Protein AF-C9KJE3-F1 (afdb_monomer_lite)

InterPro domains:
  IPR003615 HNH nuclease [cd00085] (203-257)

Secondary structure (DSSP, 8-state):
-EETTEE-EEHHHHHHHTT--HHHHHHHHHHH-SSPEEEEEE-TTS-EEEEEEE-HHHHHHS-----HHHHHHHHHHHHHHHHHHHHHHHHHHHHHHHHHTTSS-----HHHHHHHHHHHHHHHH----HHHHHHHHHHHHT-----GGG-SS-HHHHHHHHS-HHHHHHHHHHHHTTSEEE-TTS-EEETT-TTSSSSHHHHHHHHTTTS-TTT---S--EEEESS-HHHHHHH-GGGTTSGGGEEEE-HHHHHHHTTS-HHHHHHTSTT--HHHHHHHHHHHHHS--

Organism: NCBI:txid500635

Radius of gyration: 35.68 Å; chains: 1; bounding box: 54×42×103 Å

Structure (mmCIF, N/CA/C/O backbone):
data_AF-C9KJE3-F1
#
_entry.id   AF-C9KJE3-F1
#
loop_
_atom_site.group_PDB
_atom_site.id
_atom_site.type_symbol
_atom_site.label_atom_id
_atom_site.label_alt_id
_atom_site.label_comp_id
_atom_site.label_asym_id
_atom_site.label_entity_id
_atom_site.label_seq_id
_atom_site.pdbx_PDB_ins_code
_atom_site.Cartn_x
_atom_site.Cartn_y
_atom_site.Cartn_z
_atom_site.occupancy
_atom_site.B_iso_or_equiv
_atom_site.auth_seq_id
_atom_site.auth_comp_id
_atom_site.auth_asym_id
_atom_site.auth_atom_id
_atom_site.pdbx_PDB_model_num
ATOM 1 N N . MET A 1 1 ? 10.286 0.957 -53.043 1.00 72.25 1 MET A N 1
ATOM 2 C CA . MET A 1 1 ? 11.150 1.829 -52.224 1.00 72.25 1 MET A CA 1
ATOM 3 C C . MET A 1 1 ? 10.433 3.151 -52.055 1.00 72.25 1 MET A C 1
ATOM 5 O O . MET A 1 1 ? 9.718 3.532 -52.973 1.00 72.25 1 MET A O 1
ATOM 9 N N . ILE A 1 2 ? 10.567 3.801 -50.904 1.00 74.81 2 ILE A N 1
ATOM 10 C CA . ILE A 1 2 ? 9.945 5.105 -50.661 1.00 74.81 2 ILE A CA 1
ATOM 11 C C . ILE A 1 2 ? 11.046 6.151 -50.757 1.00 74.81 2 ILE A C 1
ATOM 13 O O . ILE A 1 2 ? 12.082 5.986 -50.113 1.00 74.81 2 ILE A O 1
ATOM 17 N N . VAL A 1 3 ? 10.829 7.183 -51.561 1.00 76.00 3 VAL A N 1
ATOM 18 C CA . VAL A 1 3 ? 11.708 8.354 -51.641 1.00 76.00 3 VAL A CA 1
ATOM 19 C C . VAL A 1 3 ? 10.813 9.576 -51.535 1.00 76.00 3 VAL A C 1
ATOM 21 O O . VAL A 1 3 ? 9.824 9.656 -52.255 1.00 76.00 3 VAL A O 1
ATOM 24 N N . ASP A 1 4 ? 11.096 10.450 -50.570 1.00 74.19 4 ASP A N 1
ATOM 25 C CA . ASP A 1 4 ? 10.359 11.700 -50.329 1.00 74.19 4 ASP A CA 1
ATOM 26 C C . ASP A 1 4 ? 8.830 11.545 -50.210 1.00 74.19 4 ASP A C 1
ATOM 28 O O . ASP A 1 4 ? 8.054 12.441 -50.518 1.00 74.19 4 ASP A O 1
ATOM 32 N N . GLY A 1 5 ? 8.380 10.390 -49.704 1.00 69.44 5 GLY A N 1
ATOM 33 C CA . GLY A 1 5 ? 6.962 10.084 -49.494 1.00 69.44 5 GLY A CA 1
ATOM 34 C C . GLY A 1 5 ? 6.270 9.385 -50.666 1.00 69.44 5 GLY A C 1
ATOM 35 O O . GLY A 1 5 ? 5.165 8.876 -50.471 1.00 69.44 5 GLY A O 1
ATOM 36 N N . ASP A 1 6 ? 6.939 9.262 -51.811 1.00 76.44 6 ASP A N 1
ATOM 37 C CA . ASP A 1 6 ? 6.420 8.602 -53.004 1.00 76.44 6 ASP A CA 1
ATOM 38 C C . ASP A 1 6 ? 6.945 7.173 -53.165 1.00 76.44 6 ASP A C 1
ATOM 40 O O . ASP A 1 6 ? 8.074 6.829 -52.799 1.00 76.44 6 ASP A O 1
ATOM 44 N N . VAL A 1 7 ? 6.089 6.306 -53.713 1.00 82.69 7 VAL A N 1
ATOM 45 C CA . VAL A 1 7 ? 6.393 4.889 -53.926 1.00 82.69 7 VAL A CA 1
ATOM 46 C C . VAL A 1 7 ? 7.005 4.690 -55.307 1.00 82.69 7 VAL A C 1
ATOM 48 O O . VAL A 1 7 ? 6.351 4.880 -56.333 1.00 82.69 7 VAL A O 1
ATOM 51 N N . TYR A 1 8 ? 8.237 4.194 -55.318 1.00 84.75 8 TYR A N 1
ATOM 52 C CA . TYR A 1 8 ? 8.964 3.819 -56.523 1.00 84.75 8 TYR A CA 1
ATOM 53 C C . TYR A 1 8 ? 9.201 2.310 -56.580 1.00 84.75 8 TYR A C 1
ATOM 55 O O . TYR A 1 8 ? 9.465 1.660 -55.560 1.00 84.75 8 TYR A O 1
ATOM 63 N N . MET A 1 9 ? 9.183 1.742 -57.783 1.00 85.44 9 MET A N 1
ATOM 64 C CA . MET A 1 9 ? 9.618 0.366 -58.025 1.00 85.44 9 MET A CA 1
ATOM 65 C C . MET A 1 9 ? 10.958 0.352 -58.750 1.00 85.44 9 MET A C 1
ATOM 67 O O . MET A 1 9 ? 11.189 1.126 -59.671 1.00 85.44 9 MET A O 1
ATOM 71 N N . ASP A 1 10 ? 11.842 -0.553 -58.337 1.00 87.75 10 ASP A N 1
ATOM 72 C CA . ASP A 1 10 ? 13.112 -0.766 -59.030 1.00 87.75 10 ASP A CA 1
ATOM 73 C C . ASP A 1 10 ? 12.854 -1.421 -60.397 1.00 87.75 10 ASP A C 1
ATOM 75 O O . ASP A 1 10 ? 12.054 -2.355 -60.524 1.00 87.75 10 ASP A O 1
ATOM 79 N N . SER A 1 11 ? 13.559 -0.949 -61.422 1.00 87.75 11 SER A N 1
ATOM 80 C CA . SER A 1 11 ? 13.462 -1.413 -62.805 1.00 87.75 11 SER A CA 1
ATOM 81 C C . SER A 1 11 ? 13.696 -2.920 -62.961 1.00 87.75 11 SER A C 1
ATOM 83 O O . SER A 1 11 ? 13.176 -3.528 -63.896 1.00 87.75 11 SER A O 1
ATOM 85 N N . ARG A 1 12 ? 14.413 -3.567 -62.034 1.00 89.00 12 ARG A N 1
ATOM 86 C CA . ARG A 1 12 ? 14.568 -5.029 -61.988 1.00 89.00 12 ARG A CA 1
ATOM 87 C C . ARG A 1 12 ? 13.276 -5.738 -61.616 1.00 89.00 12 ARG A C 1
ATOM 89 O O . ARG A 1 12 ? 12.995 -6.800 -62.162 1.00 89.00 12 ARG A O 1
ATOM 96 N N . VAL A 1 13 ? 12.505 -5.168 -60.692 1.00 84.88 13 VAL A N 1
ATOM 97 C CA . VAL A 1 13 ? 11.210 -5.725 -60.280 1.00 84.88 13 VAL A CA 1
ATOM 98 C C . VAL A 1 13 ? 10.238 -5.636 -61.449 1.00 84.88 13 VAL A C 1
ATOM 100 O O . VAL A 1 13 ? 9.559 -6.608 -61.756 1.00 84.88 13 VAL A O 1
ATOM 103 N N . ILE A 1 14 ? 10.247 -4.507 -62.161 1.00 83.56 14 ILE A N 1
ATOM 104 C CA . ILE A 1 14 ? 9.460 -4.317 -63.385 1.00 83.56 14 ILE A CA 1
ATOM 105 C C . ILE A 1 14 ? 9.881 -5.329 -64.465 1.00 83.56 14 ILE A C 1
ATOM 107 O O . ILE A 1 14 ? 9.031 -5.960 -65.086 1.00 83.56 14 ILE A O 1
ATOM 111 N N . ALA A 1 15 ? 11.188 -5.532 -64.668 1.00 84.88 15 ALA A N 1
ATOM 112 C CA . ALA A 1 15 ? 11.701 -6.512 -65.627 1.00 84.88 15 ALA A CA 1
ATOM 113 C C . ALA A 1 15 ? 11.273 -7.947 -65.298 1.00 84.88 15 ALA A C 1
ATOM 115 O O . ALA A 1 15 ? 10.884 -8.691 -66.198 1.00 84.88 15 ALA A O 1
ATOM 116 N N . TRP A 1 16 ? 11.319 -8.317 -64.017 1.00 84.75 16 TRP A N 1
ATOM 117 C CA . TRP A 1 16 ? 10.907 -9.634 -63.544 1.00 84.75 16 TRP A CA 1
ATOM 118 C C . TRP A 1 16 ? 9.412 -9.894 -63.779 1.00 84.75 16 TRP A C 1
ATOM 120 O O . TRP A 1 16 ? 9.068 -10.936 -64.332 1.00 84.75 16 TRP A O 1
ATOM 130 N N . GLU A 1 17 ? 8.549 -8.928 -63.444 1.00 77.81 17 GLU A N 1
ATOM 131 C CA . GLU A 1 17 ? 7.088 -9.011 -63.626 1.00 77.81 17 GLU A CA 1
ATOM 132 C C . GLU A 1 17 ? 6.657 -9.093 -65.089 1.00 77.81 17 GLU A C 1
ATOM 134 O O . GLU A 1 17 ? 5.730 -9.817 -65.434 1.00 77.81 17 GLU A O 1
ATOM 139 N N . LEU A 1 18 ? 7.341 -8.356 -65.964 1.00 78.19 18 LEU A N 1
ATOM 140 C CA . LEU A 1 18 ? 7.053 -8.363 -67.398 1.00 78.19 18 LEU A CA 1
ATOM 141 C C . LEU A 1 18 ? 7.703 -9.543 -68.128 1.00 78.19 18 LEU A C 1
ATOM 143 O O . LEU A 1 18 ? 7.586 -9.635 -69.349 1.00 78.19 18 LEU A O 1
ATOM 147 N N . HIS A 1 19 ? 8.445 -10.391 -67.409 1.00 81.62 19 HIS A N 1
ATOM 148 C CA . HIS A 1 19 ? 9.253 -11.469 -67.972 1.00 81.62 19 HIS A CA 1
ATOM 149 C C . HIS A 1 19 ? 10.178 -10.988 -69.108 1.00 81.62 19 HIS A C 1
ATOM 151 O O . HIS A 1 19 ? 10.316 -11.636 -70.145 1.00 81.62 19 HIS A O 1
ATOM 157 N N . ARG A 1 20 ? 10.819 -9.825 -68.919 1.00 82.69 20 ARG A N 1
ATOM 158 C CA . ARG A 1 20 ? 11.730 -9.206 -69.899 1.00 82.69 20 ARG A CA 1
ATOM 159 C C . ARG A 1 20 ? 13.153 -9.110 -69.389 1.00 82.69 20 ARG A C 1
ATOM 161 O O . ARG A 1 20 ? 13.416 -9.117 -68.187 1.00 82.69 20 ARG A O 1
ATOM 168 N N . ALA A 1 21 ? 14.092 -8.947 -70.318 1.00 86.62 21 ALA A N 1
ATOM 169 C CA . ALA A 1 21 ? 15.460 -8.643 -69.944 1.00 86.62 21 ALA A CA 1
ATOM 170 C C . ALA A 1 21 ? 15.531 -7.247 -69.301 1.00 86.62 21 ALA A C 1
ATOM 172 O O . ALA A 1 21 ? 14.977 -6.277 -69.818 1.00 86.62 21 ALA A O 1
ATOM 173 N N . HIS A 1 22 ? 16.267 -7.127 -68.191 1.00 88.38 22 HIS A N 1
ATOM 174 C CA . HIS A 1 22 ? 16.414 -5.856 -67.471 1.00 88.38 22 HIS A CA 1
ATOM 175 C C . HIS A 1 22 ? 16.937 -4.729 -68.377 1.00 88.38 22 HIS A C 1
ATOM 177 O O . HIS A 1 22 ? 16.463 -3.602 -68.279 1.00 88.38 22 HIS A O 1
ATOM 183 N N . LYS A 1 23 ? 17.835 -5.044 -69.322 1.00 87.06 23 LYS A N 1
ATOM 184 C CA . LYS A 1 23 ? 18.371 -4.086 -70.305 1.00 87.06 23 LYS A CA 1
ATOM 185 C C . LYS A 1 23 ? 17.275 -3.395 -71.135 1.00 87.06 23 LYS A C 1
ATOM 187 O O . LYS A 1 23 ? 17.377 -2.197 -71.375 1.00 87.06 23 LYS A O 1
ATOM 192 N N . ASP A 1 24 ? 16.215 -4.120 -71.495 1.00 83.69 24 ASP A N 1
ATOM 193 C CA . ASP A 1 24 ? 15.126 -3.600 -72.329 1.00 83.69 24 ASP A CA 1
ATOM 194 C C . ASP A 1 24 ? 14.243 -2.641 -71.519 1.00 83.69 24 ASP A C 1
ATOM 196 O O . ASP A 1 24 ? 13.678 -1.688 -72.053 1.00 83.69 24 ASP A O 1
ATOM 200 N N . ILE A 1 25 ? 14.131 -2.880 -70.209 1.00 84.56 25 ILE A N 1
ATOM 201 C CA . ILE A 1 25 ? 13.455 -1.971 -69.282 1.00 84.56 25 ILE A CA 1
ATOM 202 C C . ILE A 1 25 ? 14.294 -0.708 -69.080 1.00 84.56 25 ILE A C 1
ATOM 204 O O . ILE A 1 25 ? 13.742 0.383 -69.170 1.00 84.56 25 ILE A O 1
ATOM 208 N N . LEU A 1 26 ? 15.614 -0.826 -68.894 1.00 86.50 26 LEU A N 1
ATOM 209 C CA . LEU A 1 26 ? 16.511 0.330 -68.743 1.00 86.50 26 LEU A CA 1
ATOM 210 C C . LEU A 1 26 ? 16.467 1.267 -69.960 1.00 86.50 26 LEU A C 1
ATOM 212 O O . LEU A 1 26 ? 16.412 2.482 -69.791 1.00 86.50 26 LEU A O 1
ATOM 216 N N . GLU A 1 27 ? 16.467 0.719 -71.180 1.00 83.56 27 GLU A N 1
ATOM 217 C CA . GLU A 1 27 ? 16.355 1.517 -72.409 1.00 83.56 27 GLU A CA 1
ATOM 218 C C . GLU A 1 27 ? 15.034 2.296 -72.456 1.00 83.56 27 GLU A C 1
ATOM 220 O O . GLU A 1 27 ? 15.004 3.469 -72.825 1.00 83.56 27 GLU A O 1
ATOM 225 N N . LYS A 1 28 ? 13.937 1.661 -72.033 1.00 80.75 28 LYS A N 1
ATOM 226 C CA . LYS A 1 28 ? 12.614 2.289 -72.011 1.00 80.75 28 LYS A CA 1
ATOM 227 C C . LYS A 1 28 ? 12.475 3.346 -70.927 1.00 80.75 28 LYS A C 1
ATOM 229 O O . LYS A 1 28 ? 11.900 4.387 -71.212 1.00 80.75 28 LYS A O 1
ATOM 234 N N . VAL A 1 29 ? 13.004 3.103 -69.729 1.00 80.81 29 VAL A N 1
ATOM 235 C CA . VAL A 1 29 ? 13.045 4.112 -68.659 1.00 80.81 29 VAL A CA 1
ATOM 236 C C . VAL A 1 29 ? 13.775 5.351 -69.188 1.00 80.81 29 VAL A C 1
ATOM 238 O O . VAL A 1 29 ? 13.196 6.425 -69.257 1.00 80.81 29 VAL A O 1
ATOM 241 N N . ARG A 1 30 ? 14.977 5.185 -69.753 1.00 80.88 30 ARG A N 1
ATOM 242 C CA . ARG A 1 30 ? 15.748 6.304 -70.330 1.00 80.88 30 ARG A CA 1
ATOM 243 C C . ARG A 1 30 ? 15.037 7.055 -71.458 1.00 80.88 30 ARG A C 1
ATOM 245 O O . ARG A 1 30 ? 15.297 8.236 -71.648 1.00 80.88 30 ARG A O 1
ATOM 252 N N . ARG A 1 31 ? 14.198 6.372 -72.242 1.00 78.38 31 ARG A N 1
ATOM 253 C CA . ARG A 1 31 ? 13.485 6.975 -73.378 1.00 78.38 31 ARG A CA 1
ATOM 254 C C . ARG A 1 31 ? 12.195 7.687 -72.971 1.00 78.38 31 ARG A C 1
ATOM 256 O O . ARG A 1 31 ? 11.835 8.662 -73.618 1.00 78.38 31 ARG A O 1
ATOM 263 N N . TYR A 1 32 ? 11.482 7.171 -71.972 1.00 71.12 32 TYR A N 1
ATOM 264 C CA . TYR A 1 32 ? 10.093 7.563 -71.699 1.00 71.12 32 TYR A CA 1
ATOM 265 C C . TYR A 1 32 ? 9.860 8.162 -70.313 1.00 71.12 32 TYR A C 1
ATOM 267 O O . TYR A 1 32 ? 8.788 8.713 -70.085 1.00 71.12 32 TYR A O 1
ATOM 275 N N . THR A 1 33 ? 10.817 8.071 -69.389 1.00 68.31 33 THR A N 1
ATOM 276 C CA . THR A 1 33 ? 10.677 8.651 -68.049 1.00 68.31 33 THR A CA 1
ATOM 277 C C . THR A 1 33 ? 11.718 9.741 -67.846 1.00 68.31 33 THR A C 1
ATOM 279 O O . THR A 1 33 ? 12.913 9.459 -67.853 1.00 68.31 33 THR A O 1
ATOM 282 N N . THR A 1 34 ? 11.263 10.977 -67.654 1.00 62.50 34 THR A N 1
ATOM 283 C CA . THR A 1 34 ? 12.115 12.116 -67.281 1.00 62.50 34 THR A CA 1
ATOM 284 C C . THR A 1 34 ? 12.431 12.137 -65.783 1.00 62.50 34 THR A C 1
ATOM 286 O O . THR A 1 34 ? 13.512 12.575 -65.409 1.00 62.50 34 THR A O 1
ATOM 289 N N . ASP A 1 35 ? 11.547 11.568 -64.953 1.00 62.44 35 ASP A N 1
ATOM 290 C CA . ASP A 1 35 ? 11.635 11.564 -63.482 1.00 62.44 35 ASP A CA 1
ATOM 291 C C . ASP A 1 35 ? 11.935 10.165 -62.913 1.00 62.44 35 ASP A C 1
ATOM 293 O O . ASP A 1 35 ? 11.196 9.620 -62.090 1.00 62.44 35 ASP A O 1
ATOM 297 N N . SER A 1 36 ? 13.009 9.529 -63.389 1.00 70.06 36 SER A N 1
ATOM 298 C CA . SER A 1 36 ? 13.529 8.301 -62.772 1.00 70.06 36 SER A CA 1
ATOM 299 C C . SER A 1 36 ? 14.708 8.615 -61.858 1.00 70.06 36 SER A C 1
ATOM 301 O O . SER A 1 36 ? 15.625 9.319 -62.277 1.00 70.06 36 SER A O 1
ATOM 303 N N . LEU A 1 37 ? 14.739 8.041 -60.654 1.00 81.50 37 LEU A N 1
ATOM 304 C CA . LEU A 1 37 ? 15.884 8.199 -59.753 1.00 81.50 37 LEU A CA 1
ATOM 305 C C . LEU A 1 37 ? 16.947 7.135 -60.048 1.00 81.50 37 LEU A C 1
ATOM 307 O O . LEU A 1 37 ? 16.635 5.942 -60.157 1.00 81.50 37 LEU A O 1
ATOM 311 N N . ASP A 1 38 ? 18.204 7.569 -60.143 1.00 84.44 38 ASP A N 1
ATOM 312 C CA . ASP A 1 38 ? 19.353 6.682 -60.312 1.00 84.44 38 ASP A CA 1
ATOM 313 C C . ASP A 1 38 ? 19.496 5.739 -59.114 1.00 84.44 38 ASP A C 1
ATOM 315 O O . ASP A 1 38 ? 19.473 6.140 -57.949 1.00 84.44 38 ASP A O 1
ATOM 319 N N . SER A 1 39 ? 19.686 4.456 -59.403 1.00 87.44 39 SER A N 1
ATOM 320 C CA . SER A 1 39 ? 19.932 3.433 -58.398 1.00 87.44 39 SER A CA 1
ATOM 321 C C . SER A 1 39 ? 20.942 2.407 -58.902 1.00 87.44 39 SER A C 1
ATOM 323 O O . SER A 1 39 ? 21.423 2.432 -60.041 1.00 87.44 39 SER A O 1
ATOM 325 N N . TYR A 1 40 ? 21.346 1.504 -58.020 1.00 89.00 40 TYR A N 1
ATOM 326 C CA . TYR A 1 40 ? 22.258 0.437 -58.381 1.00 89.00 40 TYR A CA 1
ATOM 327 C C . TYR A 1 40 ? 22.022 -0.807 -57.543 1.00 89.00 40 TYR A C 1
ATOM 329 O O . TYR 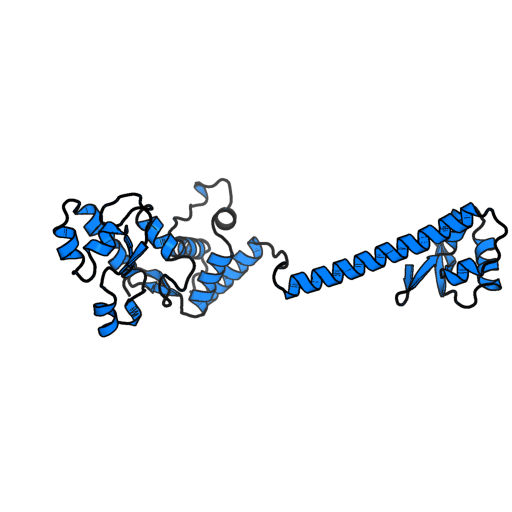A 1 40 ? 21.476 -0.771 -56.443 1.00 89.00 40 TYR A O 1
ATOM 337 N N . TYR A 1 41 ? 22.512 -1.924 -58.061 1.00 86.00 41 TYR A N 1
ATOM 338 C CA . TYR A 1 41 ? 22.548 -3.189 -57.354 1.00 86.00 41 TYR A CA 1
ATOM 339 C C . TYR A 1 41 ? 23.848 -3.927 -57.634 1.00 86.00 41 TYR A C 1
ATOM 341 O O . TYR A 1 41 ? 24.549 -3.647 -58.606 1.00 86.00 41 TYR A O 1
ATOM 349 N N . ILE A 1 42 ? 24.173 -4.878 -56.768 1.00 89.06 42 ILE A N 1
ATOM 350 C CA . ILE A 1 42 ? 25.306 -5.780 -56.947 1.00 89.06 42 ILE A CA 1
ATOM 351 C C . ILE A 1 42 ? 24.762 -7.062 -57.579 1.00 89.06 42 ILE A C 1
ATOM 353 O O . ILE A 1 42 ? 23.798 -7.644 -57.079 1.00 89.06 42 ILE A O 1
ATOM 357 N N . ASP A 1 43 ? 25.314 -7.462 -58.724 1.00 85.94 43 ASP A N 1
ATOM 358 C CA . ASP A 1 43 ? 24.934 -8.714 -59.375 1.00 85.94 43 ASP A CA 1
ATOM 359 C C . ASP A 1 43 ? 25.558 -9.937 -58.676 1.00 85.94 43 ASP A C 1
ATOM 361 O O . ASP A 1 43 ? 26.371 -9.819 -57.760 1.00 85.94 43 ASP A O 1
ATOM 365 N N . LYS A 1 44 ? 25.181 -11.147 -59.109 1.00 84.75 44 LYS A N 1
ATOM 366 C CA . LYS A 1 44 ? 25.693 -12.405 -58.532 1.00 84.75 44 LYS A CA 1
ATOM 367 C C . LYS A 1 44 ? 27.215 -12.571 -58.669 1.00 84.75 44 LYS A C 1
ATOM 369 O O . LYS A 1 44 ? 27.781 -13.444 -58.026 1.00 84.75 44 LYS A O 1
ATOM 374 N N . GLN A 1 45 ? 27.859 -11.768 -59.514 1.00 87.75 45 GLN A N 1
ATOM 375 C CA . GLN A 1 45 ? 29.301 -11.762 -59.755 1.00 87.75 45 GLN A CA 1
ATOM 376 C C . GLN A 1 45 ? 29.996 -10.644 -58.956 1.00 87.75 45 GLN A C 1
ATOM 378 O O . GLN A 1 45 ? 31.167 -10.361 -59.186 1.00 87.75 45 GLN A O 1
ATOM 383 N N . GLY A 1 46 ? 29.281 -9.983 -58.037 1.00 87.00 46 GLY A N 1
ATOM 384 C CA . GLY A 1 46 ? 29.813 -8.895 -57.220 1.00 87.00 46 GLY A CA 1
ATOM 385 C C . GLY A 1 46 ? 29.949 -7.566 -57.966 1.00 87.00 46 GLY A C 1
ATOM 386 O O . GLY A 1 46 ? 30.472 -6.603 -57.408 1.00 87.00 46 GLY A O 1
ATOM 387 N N . LYS A 1 47 ? 29.480 -7.465 -59.217 1.00 89.81 47 LYS A N 1
ATOM 388 C CA . LYS A 1 47 ? 29.636 -6.255 -60.025 1.00 89.81 47 LYS A CA 1
ATOM 389 C C . LYS A 1 47 ? 28.461 -5.307 -59.823 1.00 89.81 47 LYS A C 1
ATOM 391 O O . LYS A 1 47 ? 27.295 -5.695 -59.899 1.00 89.81 47 LYS A O 1
ATOM 396 N N . ARG A 1 48 ? 28.777 -4.026 -59.626 1.00 90.44 48 ARG A N 1
ATOM 397 C CA . ARG A 1 48 ? 27.789 -2.946 -59.550 1.00 90.44 48 ARG A CA 1
ATOM 398 C C . ARG A 1 48 ? 27.129 -2.737 -60.916 1.00 90.44 48 ARG A C 1
ATOM 400 O O . ARG A 1 48 ? 27.809 -2.532 -61.922 1.00 90.44 48 ARG A O 1
ATOM 407 N N . ARG A 1 49 ? 25.801 -2.787 -60.947 1.00 88.94 49 ARG A N 1
ATOM 408 C CA . ARG A 1 49 ? 24.951 -2.583 -62.124 1.00 88.94 49 ARG A CA 1
ATOM 409 C C . ARG A 1 49 ? 23.944 -1.479 -61.844 1.00 88.94 49 ARG A C 1
ATOM 411 O O . ARG A 1 49 ? 23.420 -1.391 -60.739 1.00 88.94 49 ARG A O 1
ATOM 418 N N . THR A 1 50 ? 23.669 -0.662 -62.851 1.00 89.38 50 THR A N 1
ATOM 419 C CA . THR A 1 50 ? 22.672 0.408 -62.764 1.00 89.38 50 THR A CA 1
ATOM 420 C C . THR A 1 50 ? 21.260 -0.175 -62.745 1.00 89.38 50 THR A C 1
ATOM 422 O O . THR A 1 50 ? 20.949 -1.100 -63.501 1.00 89.38 50 THR A O 1
ATOM 425 N N . SER A 1 51 ? 20.410 0.387 -61.897 1.00 89.56 51 SER A N 1
ATOM 426 C CA . SER A 1 51 ? 18.955 0.254 -61.947 1.00 89.56 51 SER A CA 1
ATOM 427 C C . SER A 1 51 ? 18.332 1.642 -61.831 1.00 89.56 51 SER A C 1
ATOM 429 O O . SER A 1 51 ? 19.008 2.609 -61.496 1.00 89.56 51 SER A O 1
ATOM 431 N N . TYR A 1 52 ? 17.046 1.745 -62.131 1.00 88.69 52 TYR A N 1
ATOM 432 C CA . TYR A 1 52 ? 16.296 2.978 -61.935 1.00 88.69 52 TYR A CA 1
ATOM 433 C C . TYR A 1 52 ? 15.114 2.717 -61.025 1.00 88.69 52 TYR A C 1
ATOM 435 O O . TYR A 1 52 ? 14.520 1.638 -61.050 1.00 88.69 52 TYR A O 1
ATOM 443 N N . LEU A 1 53 ? 14.761 3.718 -60.239 1.00 86.94 53 LEU A N 1
ATOM 444 C CA . LEU A 1 53 ? 13.531 3.735 -59.472 1.00 86.94 53 LEU A CA 1
ATOM 445 C C . LEU A 1 53 ? 12.488 4.490 -60.283 1.00 86.94 53 LEU A C 1
ATOM 447 O O . LEU A 1 53 ? 12.678 5.652 -60.636 1.00 86.94 53 LEU A O 1
ATOM 451 N N . VAL A 1 54 ? 11.402 3.797 -60.599 1.00 85.62 54 VAL A N 1
ATOM 452 C CA . VAL A 1 54 ? 10.356 4.268 -61.503 1.00 85.62 54 VAL A CA 1
ATOM 453 C C . VAL A 1 54 ? 9.089 4.535 -60.696 1.00 85.62 54 VAL A C 1
ATOM 455 O O . VAL A 1 54 ? 8.644 3.674 -59.926 1.00 85.62 54 VAL A O 1
ATOM 458 N N . SER A 1 55 ? 8.517 5.729 -60.853 1.00 84.81 55 SER A N 1
ATOM 459 C CA . SER A 1 55 ? 7.239 6.114 -60.244 1.00 84.81 55 SER A CA 1
ATOM 460 C C . SER A 1 55 ? 6.055 5.448 -60.958 1.00 84.81 55 SER A C 1
ATOM 462 O O . SER A 1 55 ? 6.201 4.889 -62.049 1.00 84.81 55 SER A O 1
ATOM 464 N N . ARG A 1 56 ? 4.862 5.507 -60.353 1.00 81.56 56 ARG A N 1
ATOM 465 C CA . ARG A 1 56 ? 3.627 4.982 -60.962 1.00 81.56 56 ARG A CA 1
ATOM 466 C C . ARG A 1 56 ? 3.349 5.637 -62.321 1.00 81.56 56 ARG A C 1
ATOM 468 O O . ARG A 1 56 ? 3.084 4.929 -63.289 1.00 81.56 56 ARG A O 1
ATOM 475 N N . ASP A 1 57 ? 3.487 6.959 -62.405 1.00 78.88 57 ASP A N 1
ATOM 476 C CA . ASP A 1 57 ? 3.247 7.724 -63.634 1.00 78.88 57 ASP A CA 1
ATOM 477 C C . ASP A 1 57 ? 4.333 7.465 -64.680 1.00 78.88 57 ASP A C 1
ATOM 479 O O . ASP A 1 57 ? 4.027 7.252 -65.854 1.00 78.88 57 ASP A O 1
ATOM 483 N N . GLY A 1 58 ? 5.593 7.355 -64.244 1.00 76.62 58 GLY A N 1
ATOM 484 C CA . GLY A 1 58 ? 6.697 6.944 -65.106 1.00 76.62 58 GLY A CA 1
ATOM 485 C C . GLY A 1 58 ? 6.433 5.584 -65.755 1.00 76.62 58 GLY A C 1
ATOM 486 O O . GLY A 1 58 ? 6.595 5.441 -66.963 1.00 76.62 58 GLY A O 1
ATOM 487 N N . PHE A 1 59 ? 5.940 4.601 -64.995 1.00 76.50 59 PHE A N 1
ATOM 488 C CA . PHE A 1 59 ? 5.561 3.298 -65.548 1.00 76.50 59 PHE A CA 1
ATOM 489 C C . PHE A 1 59 ? 4.397 3.389 -66.547 1.00 76.50 59 PHE A C 1
ATOM 491 O O . PHE A 1 59 ? 4.445 2.733 -67.587 1.00 76.50 59 PHE A O 1
ATOM 498 N N . ILE A 1 60 ? 3.372 4.203 -66.272 1.00 75.00 60 ILE A N 1
ATOM 499 C CA . ILE A 1 60 ? 2.230 4.397 -67.183 1.00 75.00 60 ILE A CA 1
ATOM 500 C C . ILE A 1 60 ? 2.688 4.990 -68.525 1.00 75.00 60 ILE A C 1
ATOM 502 O O . ILE A 1 60 ? 2.203 4.573 -69.579 1.00 75.00 60 ILE A O 1
ATOM 506 N N . LEU A 1 61 ? 3.648 5.919 -68.493 1.00 72.50 61 LEU A N 1
ATOM 507 C CA . LEU A 1 61 ? 4.226 6.553 -69.681 1.00 72.50 61 LEU A CA 1
ATOM 508 C C . LEU A 1 61 ? 5.152 5.621 -70.479 1.00 72.50 61 LEU A C 1
ATOM 510 O O . LEU A 1 61 ? 5.349 5.824 -71.681 1.00 72.50 61 LEU A O 1
ATOM 514 N N . MET A 1 62 ? 5.709 4.576 -69.858 1.00 73.50 62 MET A N 1
ATOM 515 C CA . MET A 1 62 ? 6.546 3.610 -70.568 1.00 73.50 62 MET A CA 1
ATOM 516 C C . MET A 1 62 ? 5.725 2.860 -71.622 1.00 73.50 62 MET A C 1
ATOM 518 O O . MET A 1 62 ? 4.861 2.034 -71.321 1.00 73.50 62 MET A O 1
ATOM 522 N N . ASN A 1 63 ? 6.062 3.065 -72.897 1.00 66.12 63 ASN A N 1
ATOM 523 C CA . ASN A 1 63 ? 5.421 2.336 -73.985 1.00 66.12 63 ASN A CA 1
ATOM 524 C C . ASN A 1 63 ? 5.920 0.875 -74.042 1.00 66.12 63 ASN A C 1
ATOM 526 O O . ASN A 1 63 ? 6.906 0.512 -74.702 1.00 66.12 63 ASN A O 1
ATOM 530 N N . ILE A 1 64 ? 5.257 0.005 -73.281 1.00 64.38 64 ILE A N 1
ATOM 531 C CA . ILE A 1 64 ? 5.539 -1.430 -73.231 1.00 64.38 64 ILE A CA 1
ATOM 532 C C . ILE A 1 64 ? 4.454 -2.170 -74.008 1.00 64.38 64 ILE A C 1
ATOM 534 O O . ILE A 1 64 ? 3.366 -2.388 -73.485 1.00 64.38 64 ILE A O 1
ATOM 538 N N . GLN A 1 65 ? 4.731 -2.565 -75.253 1.00 59.16 65 GLN A N 1
ATOM 539 C CA . GLN A 1 65 ? 3.861 -3.486 -75.996 1.00 59.16 65 GLN A CA 1
ATOM 540 C C . GLN A 1 65 ? 3.704 -4.789 -75.198 1.00 59.16 65 GLN A C 1
ATOM 542 O O . GLN A 1 65 ? 4.686 -5.510 -75.047 1.00 59.16 65 GLN A O 1
ATOM 547 N N . GLY A 1 66 ? 2.517 -5.068 -74.657 1.00 60.41 66 GLY A N 1
ATOM 548 C CA . GLY A 1 66 ? 2.251 -6.212 -73.777 1.00 60.41 66 GLY A CA 1
ATOM 549 C C . GLY A 1 66 ? 0.770 -6.315 -73.400 1.00 60.41 66 GLY A C 1
ATOM 550 O O . GLY A 1 66 ? 0.033 -5.336 -73.528 1.00 60.41 66 GLY A O 1
ATOM 551 N N . ARG A 1 67 ? 0.338 -7.515 -72.986 1.00 63.25 67 ARG A N 1
ATOM 552 C CA . ARG A 1 67 ? -1.056 -7.855 -72.646 1.00 63.25 67 ARG A CA 1
ATOM 553 C C . ARG A 1 67 ? -1.552 -6.991 -71.479 1.00 63.25 67 ARG A C 1
ATOM 555 O O . ARG A 1 67 ? -0.815 -6.762 -70.524 1.00 63.25 67 ARG A O 1
ATOM 562 N N . VAL A 1 68 ? -2.805 -6.534 -71.552 1.00 67.75 68 VAL A N 1
ATOM 563 C CA . VAL A 1 68 ? -3.450 -5.641 -70.563 1.00 67.75 68 VAL A CA 1
ATOM 564 C C . VAL A 1 68 ? -3.287 -6.152 -69.122 1.00 67.75 68 VAL A C 1
ATOM 566 O O . VAL A 1 68 ? -3.004 -5.364 -68.219 1.00 67.75 68 VAL A O 1
ATOM 569 N N . ASP A 1 69 ? -3.348 -7.470 -68.926 1.00 69.62 69 ASP A N 1
ATOM 570 C CA . ASP A 1 69 ? -3.245 -8.121 -67.614 1.00 69.62 69 ASP A CA 1
ATOM 571 C C . ASP A 1 69 ? -1.895 -7.900 -66.910 1.00 69.62 69 ASP A C 1
ATOM 573 O O . ASP A 1 69 ? -1.847 -7.739 -65.691 1.00 69.62 69 ASP A O 1
ATOM 577 N N . GLU A 1 70 ? -0.785 -7.858 -67.651 1.00 71.62 70 GLU A N 1
ATOM 578 C CA . GLU A 1 70 ? 0.560 -7.672 -67.079 1.00 71.62 70 GLU A CA 1
ATOM 579 C C . GLU A 1 70 ? 0.746 -6.245 -66.550 1.00 71.62 70 GLU A C 1
ATOM 581 O O . GLU A 1 70 ? 1.320 -6.035 -65.480 1.00 71.62 70 GLU A O 1
ATOM 586 N N . ARG A 1 71 ? 0.192 -5.254 -67.263 1.00 74.06 71 ARG A N 1
ATOM 587 C CA . ARG A 1 71 ? 0.185 -3.855 -66.812 1.00 74.06 71 ARG A CA 1
ATOM 588 C C . ARG A 1 71 ? -0.656 -3.686 -65.550 1.00 74.06 71 ARG A C 1
ATOM 590 O O . ARG A 1 71 ? -0.229 -3.000 -64.622 1.00 74.06 71 ARG A O 1
ATOM 597 N N . LEU A 1 72 ? -1.817 -4.342 -65.495 1.00 74.75 72 LEU A N 1
ATOM 598 C CA . LEU A 1 72 ? -2.718 -4.269 -64.347 1.00 74.75 72 LEU A CA 1
ATOM 599 C C . LEU A 1 72 ? -2.081 -4.856 -63.077 1.00 74.75 72 LEU A C 1
ATOM 601 O O . LEU A 1 72 ? -2.210 -4.266 -62.006 1.00 74.75 72 LEU A O 1
ATOM 605 N N . ARG A 1 73 ? -1.325 -5.959 -63.189 1.00 78.00 73 ARG A N 1
ATOM 606 C CA . ARG A 1 73 ? -0.593 -6.557 -62.053 1.00 78.00 73 ARG A CA 1
ATOM 607 C C . ARG A 1 73 ? 0.426 -5.603 -61.433 1.00 78.00 73 ARG A C 1
ATOM 609 O O . ARG A 1 73 ? 0.520 -5.511 -60.209 1.00 78.00 73 ARG A O 1
ATOM 616 N N . ILE A 1 74 ? 1.175 -4.882 -62.265 1.00 77.88 74 ILE A N 1
ATOM 617 C CA . ILE A 1 74 ? 2.188 -3.933 -61.790 1.00 77.88 74 ILE A CA 1
ATOM 618 C C . ILE A 1 74 ? 1.520 -2.728 -61.122 1.00 77.88 74 ILE A C 1
ATOM 620 O O . ILE A 1 74 ? 1.929 -2.343 -60.027 1.00 77.88 74 ILE A O 1
ATOM 624 N N . LEU A 1 75 ? 0.452 -2.183 -61.717 1.00 79.56 75 LEU A N 1
ATOM 625 C CA . LEU A 1 75 ? -0.325 -1.093 -61.112 1.00 79.56 75 LEU A CA 1
ATOM 626 C C . LEU A 1 75 ? -0.929 -1.497 -59.763 1.00 79.56 75 LEU A C 1
ATOM 628 O O . LEU A 1 75 ? -0.788 -0.760 -58.789 1.00 79.56 75 LEU A O 1
ATOM 632 N N . HIS A 1 76 ? -1.497 -2.702 -59.671 1.00 80.31 76 HIS A N 1
ATOM 633 C CA . HIS A 1 76 ? -2.014 -3.234 -58.413 1.00 80.31 76 HIS A CA 1
ATOM 634 C C . HIS A 1 76 ? -0.923 -3.314 -57.335 1.00 80.31 76 HIS A C 1
ATOM 636 O O . HIS A 1 76 ? -1.175 -3.010 -56.173 1.00 80.31 76 HIS A O 1
ATOM 642 N N . ARG A 1 77 ? 0.320 -3.660 -57.697 1.00 79.69 77 ARG A N 1
ATOM 643 C CA . ARG A 1 77 ? 1.441 -3.667 -56.747 1.00 79.69 77 ARG A CA 1
ATOM 644 C C . ARG A 1 77 ? 1.822 -2.267 -56.263 1.00 79.69 77 ARG A C 1
ATOM 646 O O . ARG A 1 77 ? 2.122 -2.126 -55.078 1.00 79.69 77 ARG A O 1
ATOM 653 N N . TYR A 1 78 ? 1.807 -1.253 -57.131 1.00 81.25 78 TYR A N 1
ATOM 654 C CA . TYR A 1 78 ? 1.988 0.140 -56.700 1.00 81.25 78 TYR A CA 1
ATOM 655 C C . TYR A 1 78 ? 0.907 0.546 -55.695 1.00 81.25 78 TYR A C 1
ATOM 657 O O . TYR A 1 78 ? 1.228 1.104 -54.645 1.00 81.25 78 TYR A O 1
ATOM 665 N N . ASP A 1 79 ? -0.351 0.216 -55.987 1.00 81.94 79 ASP A N 1
ATOM 666 C CA . ASP A 1 79 ? -1.488 0.576 -55.139 1.00 81.94 79 ASP A CA 1
ATOM 667 C C . ASP A 1 79 ? -1.425 -0.152 -53.785 1.00 81.94 79 ASP A C 1
ATOM 669 O O . ASP A 1 79 ? -1.523 0.491 -52.740 1.00 81.94 79 ASP A O 1
ATOM 673 N N . MET A 1 80 ? -1.123 -1.456 -53.773 1.00 82.19 80 MET A N 1
ATOM 674 C CA . MET A 1 80 ? -0.892 -2.220 -52.539 1.00 82.19 80 MET A CA 1
ATOM 675 C C . MET A 1 80 ? 0.260 -1.651 -51.707 1.00 82.19 80 MET A C 1
ATOM 677 O O . MET A 1 80 ? 0.125 -1.490 -50.495 1.00 82.19 80 MET A O 1
ATOM 681 N N . ALA A 1 81 ? 1.398 -1.346 -52.338 1.00 79.69 81 ALA A N 1
ATOM 682 C CA . ALA A 1 81 ? 2.547 -0.780 -51.640 1.00 79.69 81 ALA A CA 1
ATOM 683 C C . ALA A 1 81 ? 2.191 0.572 -51.008 1.00 79.69 81 ALA A C 1
ATOM 685 O O . ALA A 1 81 ? 2.531 0.812 -49.852 1.00 79.69 81 ALA A O 1
ATOM 686 N N . LYS A 1 82 ? 1.436 1.420 -51.717 1.00 82.56 82 LYS A N 1
ATOM 687 C CA . LYS A 1 82 ? 0.938 2.690 -51.181 1.00 82.56 82 LYS A CA 1
ATOM 688 C C . LYS A 1 82 ? 0.016 2.469 -49.977 1.00 82.56 82 LYS A C 1
ATOM 690 O O . LYS A 1 82 ? 0.256 3.067 -48.931 1.00 82.56 82 LYS A O 1
ATOM 695 N N . SER A 1 83 ? -0.958 1.563 -50.067 1.00 82.50 83 SER A N 1
ATOM 696 C CA . SER A 1 83 ? -1.854 1.238 -48.947 1.00 82.50 83 SER A CA 1
ATOM 697 C C . SER A 1 83 ? -1.101 0.754 -47.706 1.00 82.50 83 SER A C 1
ATOM 699 O O . SER A 1 83 ? -1.376 1.234 -46.609 1.00 82.50 83 SER A O 1
ATOM 701 N N . VAL A 1 84 ? -0.109 -0.130 -47.865 1.00 82.06 84 VAL A N 1
ATOM 702 C CA . VAL A 1 84 ? 0.726 -0.611 -46.748 1.00 82.06 84 VAL A CA 1
ATOM 703 C C . VAL A 1 84 ? 1.460 0.548 -46.073 1.00 82.06 84 VAL A C 1
ATOM 705 O O . VAL A 1 84 ? 1.481 0.627 -44.849 1.00 82.06 84 VAL A O 1
ATOM 708 N N . THR A 1 85 ? 2.009 1.487 -46.847 1.00 80.38 85 THR A N 1
ATOM 709 C CA . THR A 1 85 ? 2.699 2.654 -46.271 1.00 80.38 85 THR A CA 1
ATOM 710 C C . THR A 1 85 ? 1.760 3.610 -45.544 1.00 80.38 85 THR A C 1
ATOM 712 O O . THR A 1 85 ? 2.134 4.179 -44.521 1.00 80.38 85 THR A O 1
ATOM 715 N N . THR A 1 86 ? 0.533 3.785 -46.036 1.00 82.12 86 THR A N 1
ATOM 716 C CA . THR A 1 86 ? -0.485 4.591 -45.354 1.00 82.12 86 THR A CA 1
ATOM 717 C C . THR A 1 86 ? -0.886 3.952 -44.029 1.00 82.12 86 THR A C 1
ATOM 719 O O . THR A 1 86 ? -0.954 4.655 -43.024 1.00 82.12 86 THR A O 1
ATOM 722 N N . ILE A 1 87 ? -1.084 2.631 -44.011 1.00 81.50 87 ILE A N 1
ATOM 723 C CA . ILE A 1 87 ? -1.390 1.877 -42.789 1.00 81.50 87 ILE A CA 1
ATOM 724 C C . ILE A 1 87 ? -0.243 1.999 -41.783 1.00 81.50 87 ILE A C 1
ATOM 726 O O . ILE A 1 87 ? -0.497 2.267 -40.616 1.00 81.50 87 ILE A O 1
ATOM 730 N N . ASP A 1 88 ? 1.010 1.871 -42.221 1.00 75.75 88 ASP A N 1
ATOM 731 C CA . ASP A 1 88 ? 2.175 2.008 -41.340 1.00 75.75 88 ASP A CA 1
ATOM 732 C C . ASP A 1 88 ? 2.268 3.412 -40.717 1.00 75.75 88 ASP A C 1
ATOM 734 O O . ASP A 1 88 ? 2.463 3.558 -39.511 1.00 75.75 88 ASP A O 1
ATOM 738 N N . LYS A 1 89 ? 2.024 4.467 -41.507 1.00 79.00 89 LYS A N 1
ATOM 739 C CA . LYS A 1 89 ? 1.947 5.845 -40.992 1.00 79.00 89 LYS A CA 1
ATOM 740 C C . LYS A 1 89 ? 0.822 6.018 -39.972 1.00 79.00 89 LYS A C 1
ATOM 742 O O . LYS A 1 89 ? 1.053 6.604 -38.918 1.00 79.00 89 LYS A O 1
ATOM 747 N N . GLN A 1 90 ? -0.373 5.504 -40.265 1.00 84.25 90 GLN A N 1
ATOM 748 C CA . GLN A 1 90 ? -1.515 5.561 -39.347 1.00 84.25 90 GLN A CA 1
ATOM 749 C C . GLN A 1 90 ? -1.246 4.780 -38.057 1.00 84.25 90 GLN A C 1
ATOM 751 O O . GLN A 1 90 ? -1.571 5.260 -36.978 1.00 84.25 90 GLN A O 1
ATOM 756 N N . LEU A 1 91 ? -0.605 3.615 -38.153 1.00 80.44 91 LEU A N 1
ATOM 757 C CA . LEU A 1 91 ? -0.218 2.804 -37.003 1.00 80.44 91 LEU A CA 1
ATOM 758 C C . LEU A 1 91 ? 0.816 3.524 -36.130 1.00 80.44 91 LEU A C 1
ATOM 760 O O . LEU A 1 91 ? 0.706 3.502 -34.907 1.00 80.44 91 LEU A O 1
ATOM 764 N N . ASN A 1 92 ? 1.800 4.185 -36.743 1.00 75.31 92 ASN A N 1
ATOM 765 C CA . ASN A 1 92 ? 2.810 4.959 -36.023 1.00 75.31 92 ASN A CA 1
ATOM 766 C C . ASN A 1 92 ? 2.215 6.202 -35.345 1.00 75.31 92 ASN A C 1
ATOM 768 O O . ASN A 1 92 ? 2.563 6.475 -34.198 1.00 75.31 92 ASN A O 1
ATOM 772 N N . ALA A 1 93 ? 1.292 6.906 -36.006 1.00 76.75 93 ALA A N 1
ATOM 773 C CA . ALA A 1 93 ? 0.552 8.018 -35.409 1.00 76.75 93 ALA A CA 1
ATOM 774 C C . ALA A 1 93 ? -0.309 7.545 -34.228 1.00 76.75 93 ALA A C 1
ATOM 776 O O . ALA A 1 93 ? -0.159 8.045 -33.121 1.00 76.75 93 ALA A O 1
ATOM 777 N N . LEU A 1 94 ? -1.094 6.480 -34.413 1.00 76.25 94 LEU A N 1
ATOM 778 C CA . LEU A 1 94 ? -1.900 5.887 -33.345 1.00 76.25 94 LEU A CA 1
ATOM 779 C C . LEU A 1 94 ? -1.032 5.414 -32.169 1.00 76.25 94 LEU A C 1
ATOM 781 O O . LEU A 1 94 ? -1.397 5.588 -31.013 1.00 76.25 94 LEU A O 1
ATOM 785 N N . ARG A 1 95 ? 0.146 4.840 -32.436 1.00 69.50 95 ARG A N 1
ATOM 786 C CA . ARG A 1 95 ? 1.108 4.461 -31.393 1.00 69.50 95 ARG A CA 1
ATOM 787 C C . ARG A 1 95 ? 1.653 5.677 -30.641 1.00 69.50 95 ARG A C 1
ATOM 789 O O . ARG A 1 95 ? 1.875 5.578 -29.438 1.00 69.50 95 ARG A O 1
ATOM 796 N N . HIS A 1 96 ? 1.899 6.788 -31.329 1.00 70.81 96 HIS A N 1
ATOM 797 C CA . HIS A 1 96 ? 2.311 8.042 -30.706 1.00 70.81 96 HIS A CA 1
ATOM 798 C C . HIS A 1 96 ? 1.192 8.602 -29.814 1.00 70.81 96 HIS A C 1
ATOM 800 O O . HIS A 1 96 ? 1.433 8.797 -28.625 1.00 70.81 96 HIS A O 1
ATOM 806 N N . ASP A 1 97 ? -0.038 8.684 -30.323 1.00 71.00 97 ASP A N 1
ATOM 807 C CA . ASP A 1 97 ? -1.223 9.136 -29.581 1.00 71.00 97 ASP A CA 1
ATOM 808 C C . ASP A 1 97 ? -1.518 8.241 -28.356 1.00 71.00 97 ASP A C 1
ATOM 810 O O . ASP A 1 97 ? -1.888 8.712 -27.278 1.00 71.00 97 ASP A O 1
ATOM 814 N N . LEU A 1 98 ? -1.307 6.925 -28.477 1.00 64.94 98 LEU A N 1
ATOM 815 C CA . LEU A 1 98 ? -1.446 5.967 -27.372 1.00 64.94 98 LEU A CA 1
ATOM 816 C C . LEU A 1 98 ? -0.354 6.113 -26.298 1.00 64.94 98 LEU A C 1
ATOM 818 O O . LEU A 1 98 ? -0.608 5.821 -25.127 1.00 64.94 98 LEU A O 1
ATOM 822 N N . ASN A 1 99 ? 0.848 6.556 -26.678 1.00 61.62 99 ASN A N 1
ATOM 823 C CA . ASN A 1 99 ? 1.923 6.855 -25.731 1.00 61.62 99 ASN A CA 1
ATOM 824 C C . ASN A 1 99 ? 1.675 8.195 -25.021 1.00 61.62 99 ASN A C 1
ATOM 826 O O . ASN A 1 99 ? 1.869 8.277 -23.811 1.00 61.62 99 ASN A O 1
ATOM 830 N N . GLU A 1 100 ? 1.223 9.226 -25.745 1.00 64.56 100 GLU A N 1
ATOM 831 C CA . GLU A 1 100 ? 0.895 10.538 -25.165 1.00 64.56 100 GLU A CA 1
ATOM 832 C C . GLU A 1 100 ? -0.327 10.476 -24.242 1.00 64.56 100 GLU A C 1
ATOM 834 O O . GLU A 1 100 ? -0.338 11.103 -23.185 1.00 64.56 100 GLU A O 1
ATOM 839 N N . SER A 1 101 ? -1.324 9.653 -24.578 1.00 64.56 101 SER A N 1
ATOM 840 C CA . SER A 1 101 ? -2.495 9.419 -23.720 1.00 64.56 101 SER A CA 1
ATOM 841 C C . SER A 1 101 ? -2.207 8.521 -22.506 1.00 64.56 101 SER A C 1
ATOM 843 O O . SER A 1 101 ? -3.085 8.316 -21.669 1.00 64.56 101 SER A O 1
ATOM 845 N N . GLY A 1 102 ? -0.992 7.967 -22.385 1.00 55.53 102 GLY A N 1
ATOM 846 C CA . GLY A 1 102 ? -0.580 7.110 -21.267 1.00 55.53 102 GLY A CA 1
ATOM 847 C C . GLY A 1 102 ? -1.237 5.723 -21.235 1.00 55.53 102 GLY A C 1
ATOM 848 O O . GLY A 1 102 ? -1.014 4.971 -20.283 1.00 55.53 102 GLY A O 1
ATOM 849 N N . VAL A 1 103 ? -2.016 5.370 -22.265 1.00 57.00 103 VAL A N 1
ATOM 850 C CA . VAL A 1 103 ? -2.684 4.064 -22.420 1.00 57.00 103 VAL A CA 1
ATOM 851 C C . VAL A 1 103 ? -1.663 2.959 -22.693 1.00 57.00 103 VAL A C 1
ATOM 853 O O . VAL A 1 103 ? -1.802 1.842 -22.196 1.00 57.00 103 VAL A O 1
ATOM 856 N N . VAL A 1 104 ? -0.596 3.274 -23.431 1.00 48.31 104 VAL A N 1
ATOM 857 C CA . VAL A 1 104 ? 0.536 2.372 -23.658 1.00 48.31 104 VAL A CA 1
ATOM 858 C C . VAL A 1 104 ? 1.759 2.942 -22.947 1.00 48.31 104 VAL A C 1
ATOM 860 O O . VAL A 1 104 ? 2.388 3.888 -23.410 1.00 48.31 104 VAL A O 1
ATOM 863 N N . ARG A 1 105 ? 2.125 2.359 -21.800 1.00 54.75 105 ARG A N 1
ATOM 864 C CA . ARG A 1 105 ? 3.446 2.607 -21.203 1.00 54.75 105 ARG A CA 1
ATOM 865 C C . ARG A 1 105 ? 4.485 1.778 -21.970 1.00 54.75 105 ARG A C 1
ATOM 867 O O . ARG A 1 105 ? 4.199 0.618 -22.281 1.00 54.75 105 ARG A O 1
ATOM 874 N N . PRO A 1 106 ? 5.693 2.306 -22.255 1.00 55.34 106 PRO A N 1
ATOM 875 C CA . PRO A 1 106 ? 6.783 1.487 -22.772 1.00 55.34 106 PRO A CA 1
ATOM 876 C C . PRO A 1 106 ? 6.959 0.267 -21.867 1.00 55.34 106 PRO A C 1
ATOM 878 O O . PRO A 1 106 ? 6.985 0.412 -20.643 1.00 55.34 106 PRO A O 1
ATOM 881 N N . TRP A 1 107 ? 7.057 -0.934 -22.440 1.00 55.09 107 TRP A N 1
ATOM 882 C CA . TRP A 1 107 ? 7.334 -2.127 -21.646 1.00 55.09 107 TRP A CA 1
ATOM 883 C C . TRP A 1 107 ? 8.751 -2.017 -21.076 1.00 55.09 107 TRP A C 1
ATOM 885 O O . TRP A 1 107 ? 9.740 -2.274 -21.761 1.00 55.09 107 TRP A O 1
ATOM 895 N N . ILE A 1 108 ? 8.854 -1.575 -19.824 1.00 64.19 108 ILE A N 1
ATOM 896 C CA . ILE A 1 108 ? 10.097 -1.592 -19.060 1.00 64.19 108 ILE A CA 1
ATOM 897 C C . ILE A 1 108 ? 10.118 -2.916 -18.308 1.00 64.19 108 ILE A C 1
ATOM 899 O O . ILE A 1 108 ? 9.153 -3.266 -17.634 1.00 64.19 108 ILE A O 1
ATOM 903 N N . ASN A 1 109 ? 11.223 -3.654 -18.417 1.00 80.88 109 ASN A N 1
ATOM 904 C CA . ASN A 1 109 ? 11.401 -4.912 -17.702 1.00 80.88 109 ASN A CA 1
ATOM 905 C C . ASN A 1 109 ? 11.148 -4.705 -16.187 1.00 80.88 109 ASN A C 1
ATOM 907 O O . ASN A 1 109 ? 11.911 -3.965 -15.556 1.00 80.88 109 ASN A O 1
ATOM 911 N N . PRO A 1 110 ? 10.143 -5.367 -15.577 1.00 85.19 110 PRO A N 1
ATOM 912 C CA . PRO A 1 110 ? 9.786 -5.153 -14.171 1.00 85.19 110 PRO A CA 1
ATOM 913 C C . PRO A 1 110 ? 10.930 -5.429 -13.188 1.00 85.19 110 PRO A C 1
ATOM 915 O O . PRO A 1 110 ? 11.009 -4.807 -12.132 1.00 85.19 110 PRO A O 1
ATOM 918 N N . ARG A 1 111 ? 11.870 -6.318 -13.546 1.00 90.12 111 ARG A N 1
ATOM 919 C CA . ARG A 1 111 ? 13.077 -6.560 -12.739 1.00 90.12 111 ARG A CA 1
ATOM 920 C C . ARG A 1 111 ? 13.958 -5.322 -12.664 1.00 90.12 111 ARG A C 1
ATOM 922 O O . ARG A 1 111 ? 14.407 -4.969 -11.582 1.00 90.12 111 ARG A O 1
ATOM 929 N N . TYR A 1 112 ? 14.160 -4.659 -13.800 1.00 89.94 112 TYR A N 1
ATOM 930 C CA . TYR A 1 112 ? 14.945 -3.431 -13.867 1.00 89.94 112 TYR A CA 1
ATOM 931 C C . TYR A 1 112 ? 14.268 -2.296 -13.090 1.00 89.94 112 TYR A C 1
ATOM 933 O O . TYR A 1 112 ? 14.929 -1.585 -12.341 1.00 89.94 112 TYR A O 1
ATOM 941 N N . GLN A 1 113 ? 12.938 -2.176 -13.189 1.00 92.50 113 GLN A N 1
ATOM 942 C CA . GLN A 1 113 ? 12.187 -1.206 -12.385 1.00 92.50 113 GLN A CA 1
ATOM 943 C C . GLN A 1 113 ? 12.372 -1.447 -10.885 1.00 92.50 113 GLN A C 1
ATOM 945 O O . GLN A 1 113 ? 12.656 -0.506 -10.150 1.00 92.50 113 GLN A O 1
ATOM 950 N N . LEU A 1 114 ? 12.262 -2.697 -10.432 1.00 95.00 114 LEU A N 1
ATOM 951 C CA . LEU A 1 114 ? 12.450 -3.024 -9.022 1.00 95.00 114 LEU A CA 1
ATOM 952 C C . LEU A 1 114 ? 13.887 -2.764 -8.550 1.00 95.00 114 LEU A C 1
ATOM 954 O O . LEU A 1 114 ? 14.079 -2.265 -7.444 1.00 95.00 114 LEU A O 1
ATOM 958 N N . ASP A 1 115 ? 14.891 -3.074 -9.371 1.00 94.38 115 ASP A N 1
ATOM 959 C CA . ASP A 1 115 ? 16.291 -2.802 -9.036 1.00 94.38 115 ASP A CA 1
ATOM 960 C C . ASP A 1 115 ? 16.576 -1.289 -8.942 1.00 94.38 115 ASP A C 1
ATOM 962 O O . ASP A 1 115 ? 17.280 -0.866 -8.024 1.00 94.38 115 ASP A O 1
ATOM 966 N N . ASN A 1 116 ? 15.952 -0.462 -9.789 1.00 94.94 116 ASN A N 1
ATOM 967 C CA . ASN A 1 116 ? 16.009 0.999 -9.663 1.00 94.94 116 ASN A CA 1
ATOM 968 C C . ASN A 1 116 ? 15.323 1.495 -8.381 1.00 94.94 116 ASN A C 1
ATOM 970 O O . ASN A 1 116 ? 15.889 2.314 -7.660 1.00 94.94 116 ASN A O 1
ATOM 974 N N . LEU A 1 117 ? 14.130 0.979 -8.062 1.00 97.12 117 LEU A N 1
ATOM 975 C CA . LEU A 1 117 ? 13.412 1.323 -6.828 1.00 97.12 117 LEU A CA 1
ATOM 976 C C . LEU A 1 117 ? 14.213 0.943 -5.576 1.00 97.12 117 LEU A C 1
ATOM 978 O O . LEU A 1 117 ? 14.244 1.705 -4.615 1.00 97.12 117 LEU A O 1
ATOM 982 N N . LYS A 1 118 ? 14.912 -0.195 -5.606 1.00 97.38 118 LYS A N 1
ATOM 983 C CA . LYS A 1 118 ? 15.829 -0.617 -4.542 1.00 97.38 118 LYS A CA 1
ATOM 984 C C . LYS A 1 118 ? 16.999 0.358 -4.376 1.00 97.38 118 LYS A C 1
ATOM 986 O O . LYS A 1 118 ? 17.373 0.650 -3.247 1.00 97.38 118 LYS A O 1
ATOM 991 N N . SER A 1 119 ? 17.558 0.869 -5.477 1.00 96.94 119 SER A N 1
ATOM 992 C CA . SER A 1 119 ? 18.613 1.891 -5.420 1.00 96.94 119 SER A CA 1
ATOM 993 C C . SER A 1 119 ? 18.111 3.174 -4.759 1.00 96.94 119 SER A C 1
ATOM 995 O O . SER A 1 119 ? 18.756 3.673 -3.848 1.00 96.94 119 SER A O 1
ATOM 997 N N . ILE A 1 120 ? 16.924 3.657 -5.144 1.00 96.94 120 ILE A N 1
ATOM 998 C CA . ILE A 1 120 ? 16.320 4.846 -4.524 1.00 96.94 120 ILE A CA 1
ATOM 999 C C . ILE A 1 120 ? 16.064 4.596 -3.034 1.00 96.94 120 ILE A C 1
ATOM 1001 O O . ILE A 1 120 ? 16.397 5.437 -2.208 1.00 96.94 120 ILE A O 1
ATOM 1005 N N . TYR A 1 121 ? 15.513 3.430 -2.679 1.00 97.94 121 TYR A N 1
ATOM 1006 C CA . TYR A 1 121 ? 15.283 3.043 -1.286 1.00 97.94 121 TYR A CA 1
ATOM 1007 C C . TYR A 1 121 ? 16.578 3.066 -0.462 1.00 97.94 121 TYR A C 1
ATOM 1009 O O . TYR A 1 121 ? 16.583 3.608 0.644 1.00 97.94 121 TYR A O 1
ATOM 1017 N N . LYS A 1 122 ? 17.677 2.527 -0.999 1.00 97.50 122 LYS A N 1
ATOM 1018 C CA . LYS A 1 122 ? 18.998 2.596 -0.365 1.00 97.50 122 LYS A CA 1
ATOM 1019 C C . LYS A 1 122 ? 19.421 4.044 -0.136 1.00 97.50 122 LYS A C 1
ATOM 1021 O O . LYS A 1 122 ? 19.835 4.374 0.970 1.00 97.50 122 LYS A O 1
ATOM 1026 N N . ASP A 1 123 ? 19.296 4.898 -1.147 1.00 96.94 123 ASP A N 1
ATOM 1027 C CA . ASP A 1 123 ? 19.741 6.292 -1.062 1.00 96.94 123 ASP A CA 1
ATOM 1028 C C . ASP A 1 123 ? 18.963 7.085 0.002 1.00 96.94 123 ASP A C 1
ATOM 1030 O O . ASP A 1 123 ? 19.545 7.910 0.702 1.00 96.94 123 ASP A O 1
ATOM 1034 N N . VAL A 1 124 ? 17.661 6.813 0.166 1.00 96.00 124 VAL A N 1
ATOM 1035 C CA . VAL A 1 124 ? 16.804 7.531 1.131 1.00 96.00 124 VAL A CA 1
ATOM 1036 C C . VAL A 1 124 ? 16.814 6.934 2.541 1.00 96.00 124 VAL A C 1
ATOM 1038 O O . VAL A 1 124 ? 16.611 7.666 3.505 1.00 96.00 124 VAL A O 1
ATOM 1041 N N . THR A 1 125 ? 17.025 5.622 2.692 1.00 95.62 125 THR A N 1
ATOM 1042 C CA . THR A 1 125 ? 16.977 4.944 4.007 1.00 95.62 125 THR A CA 1
ATOM 1043 C C . THR A 1 125 ? 18.346 4.574 4.573 1.00 95.62 125 THR A C 1
ATOM 1045 O O . THR A 1 125 ? 18.456 4.308 5.768 1.00 95.62 125 THR A O 1
ATOM 1048 N N . GLY A 1 126 ? 19.380 4.513 3.732 1.00 96.00 126 GLY A N 1
ATOM 1049 C CA . GLY A 1 126 ? 20.699 3.974 4.069 1.00 96.00 126 GLY A CA 1
ATOM 1050 C C . GLY A 1 126 ? 20.773 2.440 4.122 1.00 96.00 126 GLY A C 1
ATOM 1051 O O . GLY A 1 126 ? 21.859 1.895 4.311 1.00 96.00 126 GLY A O 1
ATOM 1052 N N . ASP A 1 127 ? 19.657 1.723 3.951 1.00 94.69 127 ASP A N 1
ATOM 1053 C CA . ASP A 1 127 ? 19.608 0.259 3.981 1.00 94.69 127 ASP A CA 1
ATOM 1054 C C . ASP A 1 127 ? 19.893 -0.332 2.592 1.00 94.69 127 ASP A C 1
ATOM 1056 O O . ASP A 1 127 ? 19.061 -0.305 1.686 1.00 94.69 127 ASP A O 1
ATOM 1060 N N . ASP A 1 128 ? 21.097 -0.884 2.432 1.00 94.12 128 ASP A N 1
ATOM 1061 C CA . ASP A 1 128 ? 21.567 -1.526 1.195 1.00 94.12 128 ASP A CA 1
ATOM 1062 C C . ASP A 1 128 ? 21.235 -3.027 1.130 1.00 94.12 128 ASP A C 1
ATOM 1064 O O . ASP A 1 128 ? 21.625 -3.735 0.198 1.00 94.12 128 ASP A O 1
ATOM 1068 N N . THR A 1 129 ? 20.547 -3.570 2.136 1.00 96.12 129 THR A N 1
ATOM 1069 C CA . THR A 1 129 ? 20.274 -5.003 2.170 1.00 96.12 129 THR A CA 1
ATOM 1070 C C . THR A 1 129 ? 19.056 -5.335 1.300 1.00 96.12 129 THR A C 1
ATOM 1072 O O . THR A 1 129 ? 17.979 -4.759 1.474 1.00 96.12 129 THR A O 1
ATOM 1075 N N . PRO A 1 130 ? 19.142 -6.329 0.389 1.00 93.75 130 PRO A N 1
ATOM 1076 C CA . PRO A 1 130 ? 17.970 -6.764 -0.370 1.00 93.75 130 PRO A CA 1
ATOM 1077 C C . PRO A 1 130 ? 16.825 -7.218 0.540 1.00 93.75 130 PRO A C 1
ATOM 1079 O O . PRO A 1 130 ? 15.660 -6.961 0.252 1.00 93.75 130 PRO A O 1
ATOM 1082 N N . ARG A 1 131 ? 17.158 -7.876 1.657 1.00 94.88 131 ARG A N 1
ATOM 1083 C CA . ARG A 1 131 ? 16.179 -8.360 2.634 1.00 94.88 131 ARG A CA 1
ATOM 1084 C C . ARG A 1 131 ? 15.462 -7.207 3.333 1.00 94.88 131 ARG A C 1
ATOM 1086 O O . ARG A 1 131 ? 14.242 -7.278 3.427 1.00 94.88 131 ARG A O 1
ATOM 1093 N N . GLY A 1 132 ? 16.177 -6.165 3.752 1.00 96.75 132 GLY A N 1
ATOM 1094 C CA . GLY A 1 132 ? 15.578 -4.991 4.381 1.00 96.75 132 GLY A CA 1
ATOM 1095 C C . GLY A 1 132 ? 14.629 -4.248 3.442 1.00 96.75 132 GLY A C 1
ATOM 1096 O O . GLY A 1 132 ? 13.500 -3.952 3.829 1.00 96.75 132 GLY A O 1
ATOM 1097 N N . PHE A 1 133 ? 14.991 -4.094 2.162 1.00 97.81 133 PHE A N 1
ATOM 1098 C CA . PHE A 1 133 ? 14.067 -3.573 1.147 1.00 97.81 133 PHE A CA 1
ATOM 1099 C C . PHE A 1 133 ? 12.805 -4.440 1.004 1.00 97.81 133 PHE A C 1
ATOM 1101 O O . PHE A 1 133 ? 11.685 -3.932 1.022 1.00 97.81 133 PHE A O 1
ATOM 1108 N N . TYR A 1 134 ? 12.965 -5.762 0.903 1.00 97.44 134 TYR A N 1
ATOM 1109 C CA . TYR A 1 134 ? 11.840 -6.689 0.755 1.00 97.44 134 TYR A CA 1
ATOM 1110 C C . TYR A 1 134 ? 10.943 -6.750 1.997 1.00 97.44 134 TYR A C 1
ATOM 1112 O O . TYR A 1 134 ? 9.725 -6.818 1.859 1.00 97.44 134 TYR A O 1
ATOM 1120 N N . ASP A 1 135 ? 11.517 -6.716 3.201 1.00 97.19 135 ASP A N 1
ATOM 1121 C CA . ASP A 1 135 ? 10.756 -6.648 4.454 1.00 97.19 135 ASP A CA 1
ATOM 1122 C C . ASP A 1 135 ? 10.015 -5.323 4.590 1.00 97.19 135 ASP A C 1
ATOM 1124 O O . ASP A 1 135 ? 8.861 -5.328 5.000 1.00 97.19 135 ASP A O 1
ATOM 1128 N N . SER A 1 136 ? 10.623 -4.208 4.184 1.00 98.06 136 SER A N 1
ATOM 1129 C CA . SER A 1 136 ? 9.963 -2.902 4.169 1.00 98.06 136 SER A CA 1
ATOM 1130 C C . SER A 1 136 ? 8.773 -2.865 3.209 1.00 98.06 136 SER A C 1
ATOM 1132 O O . SER A 1 136 ? 7.715 -2.363 3.581 1.00 98.06 136 SER A O 1
ATOM 1134 N N . ILE A 1 137 ? 8.896 -3.464 2.016 1.00 97.88 137 ILE A N 1
ATOM 1135 C CA . ILE A 1 137 ? 7.751 -3.652 1.111 1.00 97.88 137 ILE A CA 1
ATOM 1136 C C . ILE A 1 137 ? 6.682 -4.523 1.780 1.00 97.88 137 ILE A C 1
ATOM 1138 O O . ILE A 1 137 ? 5.501 -4.195 1.719 1.00 97.88 137 ILE A O 1
ATOM 1142 N N . GLY A 1 138 ? 7.084 -5.629 2.412 1.00 97.31 138 GLY A N 1
ATOM 1143 C CA . GLY A 1 138 ? 6.169 -6.521 3.124 1.00 97.31 138 GLY A CA 1
ATOM 1144 C C . GLY A 1 138 ? 5.392 -5.806 4.224 1.00 97.31 138 GLY A C 1
ATOM 1145 O O . GLY A 1 138 ? 4.167 -5.893 4.272 1.00 97.31 138 GLY A O 1
ATOM 1146 N N . ASP A 1 139 ? 6.091 -5.043 5.059 1.00 97.62 139 ASP A N 1
ATOM 1147 C CA . ASP A 1 139 ? 5.494 -4.247 6.123 1.00 97.62 139 ASP A CA 1
ATOM 1148 C C . ASP A 1 139 ? 4.533 -3.188 5.576 1.00 97.62 139 ASP A C 1
ATOM 1150 O O . ASP A 1 139 ? 3.401 -3.093 6.053 1.00 97.62 139 ASP A O 1
ATOM 1154 N N . TRP A 1 140 ? 4.937 -2.443 4.541 1.00 97.50 140 TRP A N 1
ATOM 1155 C CA . TRP A 1 140 ? 4.071 -1.476 3.867 1.00 97.50 140 TRP A CA 1
ATOM 1156 C C . TRP A 1 140 ? 2.791 -2.136 3.353 1.00 97.50 140 TRP A C 1
ATOM 1158 O O . TRP A 1 140 ? 1.702 -1.665 3.653 1.00 97.50 140 TRP A O 1
ATOM 1168 N N . MET A 1 141 ? 2.915 -3.278 2.679 1.00 96.31 141 MET A N 1
ATOM 1169 C CA . MET A 1 141 ? 1.802 -4.033 2.099 1.00 96.31 141 MET A CA 1
ATOM 1170 C C . MET A 1 141 ? 0.964 -4.815 3.124 1.00 96.31 141 MET A C 1
ATOM 1172 O O . MET A 1 141 ? -0.091 -5.342 2.772 1.00 96.31 141 MET A O 1
ATOM 1176 N N . GLY A 1 142 ? 1.425 -4.946 4.371 1.00 94.56 142 GLY A N 1
ATOM 1177 C CA . GLY A 1 142 ? 0.784 -5.795 5.377 1.00 94.56 142 GLY A CA 1
ATOM 1178 C C . GLY A 1 142 ? 0.920 -7.298 5.109 1.00 94.56 142 GLY A C 1
ATOM 1179 O O . GLY A 1 142 ? 0.061 -8.069 5.533 1.00 94.56 142 GLY A O 1
ATOM 1180 N N . ILE A 1 143 ? 1.974 -7.730 4.409 1.00 94.19 143 ILE A N 1
ATOM 1181 C CA . ILE A 1 143 ? 2.213 -9.136 4.053 1.00 94.19 143 ILE A CA 1
ATOM 1182 C C . ILE A 1 143 ? 3.575 -9.628 4.551 1.00 94.19 143 ILE A C 1
ATOM 1184 O O . ILE A 1 143 ? 4.550 -8.885 4.629 1.00 94.19 143 ILE A O 1
ATOM 1188 N N . ASN A 1 144 ? 3.674 -10.927 4.830 1.00 94.00 144 ASN A N 1
ATOM 1189 C CA . ASN A 1 144 ? 4.953 -11.554 5.152 1.00 94.00 144 ASN A CA 1
ATOM 1190 C C . ASN A 1 144 ? 5.654 -12.004 3.865 1.00 94.00 144 ASN A C 1
ATOM 1192 O O . ASN A 1 144 ? 5.179 -12.916 3.187 1.00 94.00 144 ASN A O 1
ATOM 1196 N N . VAL A 1 145 ? 6.786 -11.378 3.538 1.00 95.88 145 VAL A N 1
ATOM 1197 C CA . VAL A 1 145 ? 7.567 -11.740 2.352 1.00 95.88 145 VAL A CA 1
ATOM 1198 C C . VAL A 1 145 ? 8.441 -12.969 2.651 1.00 95.88 145 VAL A C 1
ATOM 1200 O O . VAL A 1 145 ? 9.391 -12.873 3.439 1.00 95.88 145 VAL A O 1
ATOM 1203 N N . PRO A 1 146 ? 8.184 -14.116 1.996 1.00 95.81 146 PRO A N 1
ATOM 1204 C CA . PRO A 1 146 ? 8.838 -15.381 2.304 1.00 95.81 146 PRO A CA 1
ATOM 1205 C C . PRO A 1 146 ? 10.348 -15.356 2.049 1.00 95.81 146 PRO A C 1
ATOM 1207 O O . PRO A 1 146 ? 10.861 -14.661 1.173 1.00 95.81 146 PRO A O 1
ATOM 1210 N N . TYR A 1 147 ? 11.067 -16.181 2.806 1.00 94.12 147 TYR A N 1
ATOM 1211 C CA . TYR A 1 147 ? 12.490 -16.425 2.593 1.00 94.12 147 TYR A CA 1
ATOM 1212 C C . TYR A 1 147 ? 12.727 -17.374 1.416 1.00 94.12 147 TYR A C 1
ATOM 1214 O O . TYR A 1 147 ? 11.920 -18.265 1.149 1.00 94.12 147 TYR A O 1
ATOM 1222 N N . SER A 1 148 ? 13.888 -17.236 0.771 1.00 92.50 148 SER A N 1
ATOM 1223 C CA . SER A 1 148 ? 14.285 -18.017 -0.409 1.00 92.50 148 SER A CA 1
ATOM 1224 C C . SER A 1 148 ? 14.165 -19.533 -0.222 1.00 92.50 148 SER A C 1
ATOM 1226 O O . SER A 1 148 ? 13.711 -20.212 -1.134 1.00 92.50 148 SER A O 1
ATOM 1228 N N . HIS A 1 149 ? 14.484 -20.069 0.961 1.00 93.81 149 HIS A N 1
ATOM 1229 C CA . HIS A 1 149 ? 14.389 -21.509 1.249 1.00 93.81 149 HIS A CA 1
ATOM 1230 C C . HIS A 1 149 ? 12.959 -22.075 1.174 1.00 93.81 149 HIS A C 1
ATOM 1232 O O . HIS A 1 149 ? 12.789 -23.287 1.093 1.00 93.81 149 HIS A O 1
ATOM 1238 N N . ARG A 1 150 ? 11.925 -21.221 1.217 1.00 93.31 150 ARG A N 1
ATOM 1239 C CA . ARG A 1 150 ? 10.512 -21.625 1.093 1.00 93.31 150 ARG A CA 1
ATOM 1240 C C . ARG A 1 150 ? 9.983 -21.509 -0.334 1.00 93.31 150 ARG A C 1
ATOM 1242 O O . ARG A 1 150 ? 8.818 -21.813 -0.573 1.00 93.31 150 ARG A O 1
ATOM 1249 N N . LEU A 1 151 ? 10.800 -21.028 -1.270 1.00 92.75 151 LEU A N 1
ATOM 1250 C CA . LEU A 1 151 ? 10.377 -20.669 -2.616 1.00 92.75 151 LEU A CA 1
ATOM 1251 C C . LEU A 1 151 ? 11.089 -21.520 -3.662 1.00 92.75 151 LEU A C 1
ATOM 1253 O O . LEU A 1 151 ? 12.264 -21.846 -3.542 1.00 92.75 151 LEU A O 1
ATOM 1257 N N . LYS A 1 152 ? 10.369 -21.815 -4.746 1.00 93.69 152 LYS A N 1
ATOM 1258 C CA . LYS A 1 152 ? 10.946 -22.400 -5.969 1.00 93.69 152 LYS A CA 1
ATOM 1259 C C . LYS A 1 152 ? 11.521 -21.341 -6.921 1.00 93.69 152 LYS A C 1
ATOM 1261 O O . LYS A 1 152 ? 12.131 -21.686 -7.924 1.00 93.69 152 LYS A O 1
ATOM 1266 N N . ILE A 1 153 ? 11.288 -20.064 -6.621 1.00 91.69 153 ILE A N 1
ATOM 1267 C CA . ILE A 1 153 ? 11.712 -18.892 -7.395 1.00 91.69 153 ILE A CA 1
ATOM 1268 C C . ILE A 1 153 ? 12.508 -17.941 -6.498 1.00 91.69 153 ILE A C 1
ATOM 1270 O O . ILE A 1 153 ? 12.522 -18.091 -5.275 1.00 91.69 153 ILE A O 1
ATOM 1274 N N . THR A 1 154 ? 13.161 -16.939 -7.088 1.00 93.88 154 THR A N 1
ATOM 1275 C CA . THR A 1 154 ? 13.845 -15.907 -6.296 1.00 93.88 154 THR A CA 1
ATOM 1276 C C . THR A 1 154 ? 12.831 -15.052 -5.524 1.00 93.88 154 THR A C 1
ATOM 1278 O O . THR A 1 154 ? 11.710 -14.850 -5.989 1.00 93.88 154 THR A O 1
ATOM 1281 N N . VAL A 1 155 ? 13.221 -14.496 -4.367 1.00 95.44 155 VAL A N 1
ATOM 1282 C CA . VAL A 1 155 ? 12.352 -13.576 -3.596 1.00 95.44 155 VAL A CA 1
ATOM 1283 C C . VAL A 1 155 ? 11.956 -12.362 -4.445 1.00 95.44 155 VAL A C 1
ATOM 1285 O O . VAL A 1 155 ? 10.808 -11.933 -4.412 1.00 95.44 155 VAL A O 1
ATOM 1288 N N . ARG A 1 156 ? 12.878 -11.872 -5.286 1.00 95.19 156 ARG A N 1
ATOM 1289 C CA . ARG A 1 156 ? 12.614 -10.823 -6.278 1.00 95.19 156 ARG A CA 1
ATOM 1290 C C . ARG A 1 156 ? 11.468 -11.193 -7.218 1.00 95.19 156 ARG A C 1
ATOM 1292 O O . ARG A 1 156 ? 10.562 -10.394 -7.418 1.00 95.19 156 ARG A O 1
ATOM 1299 N N . ASP A 1 157 ? 11.520 -12.385 -7.809 1.00 93.00 157 ASP A N 1
ATOM 1300 C CA . ASP A 1 157 ? 10.479 -12.827 -8.738 1.00 93.00 157 ASP A CA 1
ATOM 1301 C C . ASP A 1 157 ? 9.156 -13.082 -8.008 1.00 93.00 157 ASP A C 1
ATOM 1303 O O . ASP A 1 157 ? 8.099 -12.780 -8.551 1.00 93.00 157 ASP A O 1
ATOM 1307 N N . TRP A 1 158 ? 9.201 -13.563 -6.761 1.00 96.00 158 TRP A N 1
ATOM 1308 C CA . TRP A 1 158 ? 8.005 -13.696 -5.931 1.00 96.00 158 TRP A CA 1
ATOM 1309 C C . TRP A 1 158 ? 7.344 -12.338 -5.675 1.00 96.00 158 TRP A C 1
ATOM 1311 O O . TRP A 1 158 ? 6.136 -12.217 -5.854 1.00 96.00 158 TRP A O 1
ATOM 1321 N N . ILE A 1 159 ? 8.121 -11.302 -5.342 1.00 96.44 159 ILE A N 1
ATOM 1322 C CA . ILE A 1 159 ? 7.606 -9.934 -5.180 1.00 96.44 159 ILE A CA 1
ATOM 1323 C C . ILE A 1 159 ? 6.931 -9.463 -6.467 1.00 96.44 159 ILE A C 1
ATOM 1325 O O . ILE A 1 159 ? 5.782 -9.042 -6.423 1.00 96.44 159 ILE A O 1
ATOM 1329 N N . LEU A 1 160 ? 7.600 -9.598 -7.615 1.00 92.62 160 LEU A N 1
ATOM 1330 C CA . LEU A 1 160 ? 7.058 -9.156 -8.905 1.00 92.62 160 LEU A CA 1
ATOM 1331 C C . LEU A 1 160 ? 5.791 -9.914 -9.335 1.00 92.62 160 LEU A C 1
ATOM 1333 O O . LEU A 1 160 ? 5.010 -9.385 -10.119 1.00 92.62 160 LEU A O 1
ATOM 1337 N N . GLN A 1 161 ? 5.587 -11.141 -8.847 1.00 92.25 161 GLN A N 1
ATOM 1338 C CA . GLN A 1 161 ? 4.385 -11.934 -9.120 1.00 92.25 161 GLN A CA 1
ATOM 1339 C C . GLN A 1 161 ? 3.217 -11.619 -8.178 1.00 92.25 161 GLN A C 1
ATOM 1341 O O . GLN A 1 161 ? 2.071 -11.820 -8.567 1.00 92.25 161 GLN A O 1
ATOM 1346 N N . ASN A 1 162 ? 3.490 -11.165 -6.950 1.00 93.44 162 ASN A N 1
ATOM 1347 C CA . ASN A 1 162 ? 2.471 -11.027 -5.900 1.00 93.44 162 ASN A CA 1
ATOM 1348 C C . ASN A 1 162 ? 2.163 -9.572 -5.530 1.00 93.44 162 ASN A C 1
ATOM 1350 O O . ASN A 1 162 ? 1.134 -9.305 -4.915 1.00 93.44 162 ASN A O 1
ATOM 1354 N N . ILE A 1 163 ? 3.040 -8.631 -5.879 1.00 93.56 163 ILE A N 1
ATOM 1355 C CA . ILE A 1 163 ? 2.918 -7.224 -5.503 1.00 93.56 163 ILE A CA 1
ATOM 1356 C C . ILE A 1 163 ? 2.986 -6.369 -6.771 1.00 93.56 163 ILE A C 1
ATOM 1358 O O . ILE A 1 163 ? 4.007 -6.383 -7.465 1.00 93.56 163 ILE A O 1
ATOM 1362 N N . PRO A 1 164 ? 1.930 -5.594 -7.082 1.00 92.75 164 PRO A N 1
ATOM 1363 C CA . PRO A 1 164 ? 1.958 -4.665 -8.201 1.00 92.75 164 PRO A CA 1
ATOM 1364 C C . PRO A 1 164 ? 3.109 -3.662 -8.064 1.00 92.75 164 PRO A C 1
ATOM 1366 O O . PRO A 1 164 ? 3.256 -3.013 -7.027 1.00 92.75 164 PRO A O 1
ATOM 1369 N N . ILE A 1 165 ? 3.894 -3.492 -9.132 1.00 92.50 165 ILE A N 1
ATOM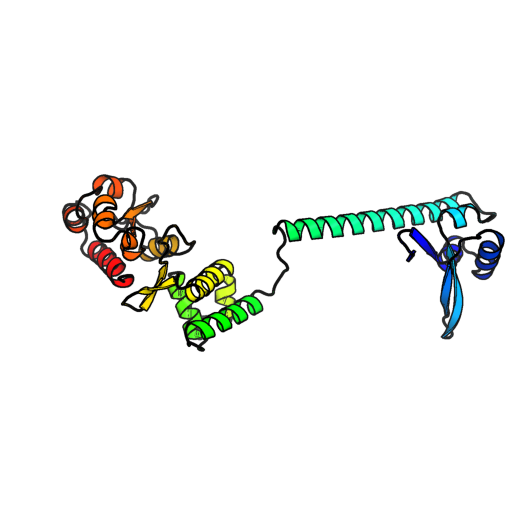 1370 C CA . ILE A 1 165 ? 5.068 -2.603 -9.127 1.00 92.50 165 ILE A CA 1
ATOM 1371 C C . ILE A 1 165 ? 4.703 -1.149 -8.790 1.00 92.50 165 ILE A C 1
ATOM 1373 O O . ILE A 1 165 ? 5.489 -0.451 -8.158 1.00 92.50 165 ILE A O 1
ATOM 1377 N N . GLU A 1 166 ? 3.492 -0.708 -9.144 1.00 92.69 166 GLU A N 1
ATOM 1378 C CA . GLU A 1 166 ? 3.001 0.638 -8.834 1.00 92.69 166 GLU A CA 1
ATOM 1379 C C . GLU A 1 166 ? 2.838 0.859 -7.319 1.00 92.69 166 GLU A C 1
ATOM 1381 O O . GLU A 1 166 ? 3.195 1.930 -6.840 1.00 92.69 166 GLU A O 1
ATOM 1386 N N . LYS A 1 167 ? 2.426 -0.158 -6.539 1.00 95.62 167 LYS A N 1
ATOM 1387 C CA . LYS A 1 167 ? 2.353 -0.060 -5.065 1.00 95.62 167 LYS A CA 1
ATOM 1388 C C . LYS A 1 167 ? 3.748 0.037 -4.430 1.00 95.62 167 LYS A C 1
ATOM 1390 O O . LYS A 1 167 ? 3.942 0.745 -3.446 1.00 95.62 167 LYS A O 1
ATOM 1395 N N . ILE A 1 168 ? 4.746 -0.632 -5.018 1.00 97.25 168 ILE A N 1
ATOM 1396 C CA . ILE A 1 168 ? 6.155 -0.525 -4.591 1.00 97.25 168 ILE A CA 1
ATOM 1397 C C . ILE A 1 168 ? 6.715 0.858 -4.945 1.00 97.25 168 ILE A C 1
ATOM 1399 O O . ILE A 1 168 ? 7.462 1.450 -4.170 1.00 97.25 168 ILE A O 1
ATOM 1403 N N . LYS A 1 169 ? 6.348 1.393 -6.111 1.00 96.69 169 LYS A N 1
ATOM 1404 C CA . LYS A 1 169 ? 6.729 2.744 -6.525 1.00 96.69 169 LYS A CA 1
ATOM 1405 C C . LYS A 1 169 ? 6.113 3.802 -5.609 1.00 96.69 169 LYS A C 1
ATOM 1407 O O . LYS A 1 169 ? 6.847 4.667 -5.148 1.00 96.69 169 LYS A O 1
ATOM 1412 N N . GLU A 1 170 ? 4.816 3.698 -5.308 1.00 96.25 170 GLU A N 1
ATOM 1413 C CA . GLU A 1 170 ? 4.115 4.547 -4.332 1.00 96.25 170 GLU A CA 1
ATOM 1414 C C . GLU A 1 170 ? 4.860 4.561 -2.992 1.00 96.25 170 GLU A C 1
ATOM 1416 O O . GLU A 1 170 ? 5.180 5.630 -2.481 1.00 96.25 170 GLU A O 1
ATOM 1421 N N . PHE A 1 171 ? 5.241 3.383 -2.489 1.00 98.06 171 PHE A N 1
ATOM 1422 C CA . PHE A 1 171 ? 6.017 3.246 -1.259 1.00 98.06 171 PHE A CA 1
ATOM 1423 C C . PHE A 1 171 ? 7.353 4.000 -1.301 1.00 98.06 171 PHE A C 1
ATOM 1425 O O . PHE A 1 171 ? 7.634 4.839 -0.447 1.00 98.06 171 PHE A O 1
ATOM 1432 N N . VAL A 1 172 ? 8.183 3.724 -2.310 1.00 98.06 172 VAL A N 1
ATOM 1433 C CA . VAL A 1 172 ? 9.529 4.307 -2.409 1.00 98.06 172 VAL A CA 1
ATOM 1434 C C . VAL A 1 172 ? 9.471 5.819 -2.644 1.00 98.06 172 VAL A C 1
ATOM 1436 O O . VAL A 1 172 ? 10.216 6.566 -2.011 1.00 98.06 172 VAL A O 1
ATOM 1439 N N . THR A 1 173 ? 8.559 6.294 -3.496 1.00 97.06 173 THR A N 1
ATOM 1440 C CA . THR A 1 173 ? 8.333 7.732 -3.713 1.00 97.06 173 THR A CA 1
ATOM 1441 C C . THR A 1 173 ? 7.765 8.408 -2.463 1.00 97.06 173 THR A C 1
ATOM 1443 O O . THR A 1 173 ? 8.131 9.544 -2.155 1.00 97.06 173 THR A O 1
ATOM 1446 N N . GLY A 1 174 ? 6.919 7.717 -1.698 1.00 97.44 174 GLY A N 1
ATOM 1447 C CA . GLY A 1 174 ? 6.402 8.209 -0.427 1.00 97.44 174 GLY A CA 1
ATOM 1448 C C . GLY A 1 174 ? 7.500 8.400 0.621 1.00 97.44 174 GLY A C 1
ATOM 1449 O O . GLY A 1 174 ? 7.544 9.438 1.277 1.00 97.44 174 GLY A O 1
ATOM 1450 N N . ILE A 1 175 ? 8.445 7.457 0.723 1.00 97.81 175 ILE A N 1
ATOM 1451 C CA . ILE A 1 175 ? 9.621 7.608 1.598 1.00 97.81 175 ILE A CA 1
ATOM 1452 C C . ILE A 1 175 ? 10.480 8.789 1.139 1.00 97.81 175 ILE A C 1
ATOM 1454 O O . ILE A 1 175 ? 10.852 9.636 1.947 1.00 97.81 175 ILE A O 1
ATOM 1458 N N . GLN A 1 176 ? 10.769 8.866 -0.164 1.00 97.19 176 GLN A N 1
ATOM 1459 C CA . GLN A 1 176 ? 11.598 9.925 -0.743 1.00 97.19 176 GLN A CA 1
ATOM 1460 C C . GLN A 1 176 ? 11.007 11.325 -0.526 1.00 97.19 176 GLN A C 1
ATOM 1462 O O . GLN A 1 176 ? 11.746 12.288 -0.353 1.00 97.19 176 GLN A O 1
ATOM 1467 N N . SER A 1 177 ? 9.678 11.438 -0.532 1.00 96.69 177 SER A N 1
ATOM 1468 C CA . SER A 1 177 ? 8.953 12.689 -0.281 1.00 96.69 177 SER A CA 1
ATOM 1469 C C . SER A 1 177 ? 8.649 12.945 1.199 1.00 96.69 177 SER A C 1
ATOM 1471 O O . SER A 1 177 ? 7.999 13.938 1.514 1.00 96.69 177 SER A O 1
ATOM 1473 N N . HIS A 1 178 ? 9.088 12.063 2.104 1.00 96.44 178 HIS A N 1
ATOM 1474 C CA . HIS A 1 178 ? 8.772 12.094 3.537 1.00 96.44 178 HIS A CA 1
ATOM 1475 C C . HIS A 1 178 ? 7.268 12.062 3.863 1.00 96.44 178 HIS A C 1
ATOM 1477 O O . HIS A 1 178 ? 6.853 12.453 4.953 1.00 96.44 178 HIS A O 1
ATOM 1483 N N . THR A 1 179 ? 6.442 11.569 2.939 1.00 96.69 179 THR A N 1
ATOM 1484 C CA . THR A 1 179 ? 5.007 11.338 3.166 1.00 96.69 179 THR A CA 1
ATOM 1485 C C . THR A 1 179 ? 4.739 9.951 3.742 1.00 96.69 179 THR A C 1
ATOM 1487 O O . THR A 1 179 ? 3.721 9.758 4.400 1.00 96.69 179 THR A O 1
ATOM 1490 N N . ILE A 1 180 ? 5.658 8.998 3.553 1.00 98.00 180 ILE A N 1
ATOM 1491 C CA . ILE A 1 180 ? 5.662 7.699 4.232 1.00 98.00 180 ILE A CA 1
ATOM 1492 C C . ILE A 1 180 ? 6.817 7.669 5.230 1.00 98.00 180 ILE A C 1
ATOM 1494 O O . ILE A 1 180 ? 7.978 7.859 4.865 1.00 98.00 180 ILE A O 1
ATOM 1498 N N . VAL A 1 181 ? 6.492 7.426 6.497 1.00 97.50 181 VAL A N 1
ATOM 1499 C CA . VAL A 1 181 ? 7.430 7.481 7.627 1.00 97.50 181 VAL A CA 1
ATOM 1500 C C . VAL A 1 181 ? 7.300 6.239 8.503 1.00 97.50 181 VAL A C 1
ATOM 1502 O O . VAL A 1 181 ? 6.388 5.432 8.322 1.00 97.50 181 VAL A O 1
ATOM 1505 N N . ARG A 1 182 ? 8.226 6.064 9.450 1.00 97.38 182 ARG A N 1
ATOM 1506 C CA . ARG A 1 182 ? 8.157 4.984 10.439 1.00 97.38 182 ARG A CA 1
ATOM 1507 C C . ARG A 1 182 ? 7.406 5.438 11.689 1.00 97.38 182 ARG A C 1
ATOM 1509 O O . ARG A 1 182 ? 7.664 6.527 12.190 1.00 97.38 182 ARG A O 1
ATOM 1516 N N . SER A 1 183 ? 6.544 4.567 12.204 1.00 97.56 183 SER A N 1
ATOM 1517 C CA . SER A 1 183 ? 5.943 4.671 13.536 1.00 97.56 183 SER A CA 1
ATOM 1518 C C . SER A 1 183 ? 6.996 4.508 14.640 1.00 97.56 183 SER A C 1
ATOM 1520 O O . SER A 1 183 ? 8.109 4.040 14.379 1.00 97.56 183 SER A O 1
ATOM 1522 N N . GLU A 1 184 ? 6.628 4.777 15.898 1.00 97.44 184 GLU A N 1
ATOM 1523 C CA . GLU A 1 184 ? 7.461 4.525 17.089 1.00 97.44 184 GLU A CA 1
ATOM 1524 C C . GLU A 1 184 ? 7.985 3.076 17.147 1.00 97.44 184 GLU A C 1
ATOM 1526 O O . GLU A 1 184 ? 9.062 2.807 17.677 1.00 97.44 184 GLU A O 1
ATOM 1531 N N . ARG A 1 185 ? 7.228 2.119 16.592 1.00 96.81 185 ARG A N 1
ATOM 1532 C CA . ARG A 1 185 ? 7.595 0.692 16.542 1.00 96.81 185 ARG A CA 1
ATOM 1533 C C . ARG A 1 185 ? 8.276 0.276 15.237 1.00 96.81 185 ARG A C 1
ATOM 1535 O O . ARG A 1 185 ? 8.528 -0.909 15.034 1.00 96.81 185 ARG A O 1
ATOM 1542 N N . GLY A 1 186 ? 8.575 1.231 14.362 1.00 96.50 186 GLY A N 1
ATOM 1543 C CA . GLY A 1 186 ? 9.297 1.007 13.118 1.00 96.50 186 GLY A CA 1
ATOM 1544 C C . GLY A 1 186 ? 8.439 0.544 11.941 1.00 96.50 186 GLY A C 1
ATOM 1545 O O . GLY A 1 186 ? 9.021 0.128 10.942 1.00 96.50 186 GLY A O 1
ATOM 1546 N N . HIS A 1 187 ? 7.107 0.616 12.023 1.00 97.44 187 HIS A N 1
ATOM 1547 C CA . HIS A 1 187 ? 6.211 0.246 10.920 1.00 97.44 187 HIS A CA 1
ATOM 1548 C C . HIS A 1 187 ? 5.986 1.421 9.969 1.00 97.44 187 HIS A C 1
ATOM 1550 O O . HIS A 1 187 ? 5.828 2.553 10.416 1.00 97.44 187 HIS A O 1
ATOM 1556 N N . TRP A 1 188 ? 5.937 1.161 8.667 1.00 97.69 188 TRP A N 1
ATOM 1557 C CA . TRP A 1 188 ? 5.694 2.182 7.653 1.00 97.69 188 TRP A CA 1
ATOM 1558 C C . TRP A 1 188 ? 4.227 2.618 7.638 1.00 97.69 188 TRP A C 1
ATOM 1560 O O . TRP A 1 188 ? 3.324 1.773 7.560 1.00 97.69 188 TRP A O 1
ATOM 1570 N N . ILE A 1 189 ? 4.011 3.934 7.688 1.00 97.06 189 ILE A N 1
ATOM 1571 C CA . ILE A 1 189 ? 2.696 4.582 7.654 1.00 97.06 189 ILE A CA 1
ATOM 1572 C C . ILE A 1 189 ? 2.696 5.795 6.721 1.00 97.06 189 ILE A C 1
ATOM 1574 O O . ILE A 1 189 ? 3.735 6.427 6.524 1.00 97.06 189 ILE A O 1
ATOM 1578 N N . CYS A 1 190 ? 1.530 6.158 6.196 1.00 97.19 190 CYS A N 1
ATOM 1579 C CA . CYS A 1 190 ? 1.329 7.350 5.383 1.00 97.19 190 CYS A CA 1
ATOM 1580 C C . CYS A 1 190 ? 0.842 8.540 6.224 1.00 97.19 190 CYS A C 1
ATOM 1582 O O . CYS A 1 190 ? -0.193 8.489 6.891 1.00 97.19 190 CYS A O 1
ATOM 1584 N N . LEU A 1 191 ? 1.542 9.670 6.116 1.00 96.06 191 LEU A N 1
ATOM 1585 C CA . LEU A 1 191 ? 1.125 10.962 6.664 1.00 96.06 191 LEU A CA 1
ATOM 1586 C C . LEU A 1 191 ? -0.013 11.624 5.866 1.00 96.06 191 LEU A C 1
ATOM 1588 O O . LEU A 1 191 ? -0.526 12.669 6.263 1.00 96.06 191 LEU A O 1
ATOM 1592 N N . GLY A 1 192 ? -0.442 11.037 4.753 1.00 92.81 192 GLY A N 1
ATOM 1593 C CA . GLY A 1 192 ? -1.710 11.394 4.120 1.00 92.81 192 GLY A CA 1
ATOM 1594 C C . GLY A 1 192 ? -2.910 10.819 4.874 1.00 92.81 192 GLY A C 1
ATOM 1595 O O . GLY A 1 192 ? -3.978 11.409 4.850 1.00 92.81 192 GLY A O 1
ATOM 1596 N N . GLY A 1 193 ? -2.734 9.724 5.616 1.00 93.38 193 GLY A N 1
ATOM 1597 C CA . GLY A 1 193 ? -3.850 8.927 6.118 1.00 93.38 193 GLY A CA 1
ATOM 1598 C C . GLY A 1 193 ? -4.260 7.825 5.140 1.00 93.38 193 GLY A C 1
ATOM 1599 O O . GLY A 1 193 ? -3.753 7.753 4.016 1.00 93.38 193 GLY A O 1
ATOM 1600 N N . PHE A 1 194 ? -5.156 6.950 5.601 1.00 93.00 194 PHE A N 1
ATOM 1601 C CA . PHE A 1 194 ? -5.458 5.674 4.941 1.00 93.00 194 PHE A CA 1
ATOM 1602 C C . PHE A 1 194 ? -6.135 5.811 3.570 1.00 93.00 194 PHE A C 1
ATOM 1604 O O . PHE A 1 194 ? -6.080 4.881 2.769 1.00 93.00 194 PHE A O 1
ATOM 1611 N N . ASP A 1 195 ? -6.794 6.940 3.316 1.00 90.12 195 ASP A N 1
ATOM 1612 C CA . ASP A 1 195 ? -7.540 7.245 2.094 1.00 90.12 195 ASP A CA 1
ATOM 1613 C C . ASP A 1 195 ? -6.678 7.919 1.012 1.00 90.12 195 ASP A C 1
ATOM 1615 O O . ASP A 1 195 ? -7.037 7.915 -0.164 1.00 90.12 195 ASP A O 1
ATOM 1619 N N . ASN A 1 196 ? -5.513 8.446 1.392 1.00 92.31 196 ASN A N 1
ATOM 1620 C CA . ASN A 1 196 ? -4.570 9.123 0.501 1.00 92.31 196 ASN A CA 1
ATOM 1621 C C . ASN A 1 196 ? -3.547 8.176 -0.148 1.00 92.31 196 ASN A C 1
ATOM 1623 O O . ASN A 1 196 ? -2.606 8.628 -0.802 1.00 92.31 196 ASN A O 1
ATOM 1627 N N . ASN A 1 197 ? -3.699 6.865 0.036 1.00 93.75 197 ASN A N 1
ATOM 1628 C CA . ASN A 1 197 ? -2.812 5.853 -0.527 1.00 93.75 197 ASN A CA 1
ATOM 1629 C C . ASN A 1 197 ? -3.581 4.573 -0.888 1.00 93.75 197 ASN A C 1
ATOM 1631 O O . ASN A 1 197 ? -4.731 4.389 -0.495 1.00 93.75 197 ASN A O 1
ATOM 1635 N N . THR A 1 198 ? -2.956 3.677 -1.652 1.00 92.62 198 THR A N 1
ATOM 1636 C CA . THR A 1 198 ? -3.641 2.485 -2.189 1.00 92.62 198 THR A CA 1
ATOM 1637 C C . THR A 1 198 ? -3.410 1.216 -1.362 1.00 92.62 198 THR A C 1
ATOM 1639 O O . THR A 1 198 ? -3.694 0.106 -1.830 1.00 92.62 198 THR A O 1
ATOM 1642 N N . VAL A 1 199 ? -2.844 1.336 -0.155 1.00 96.31 199 VAL A N 1
ATOM 1643 C CA . VAL A 1 199 ? -2.287 0.193 0.586 1.00 96.31 199 VAL A CA 1
ATOM 1644 C C . VAL A 1 199 ? -2.797 0.081 2.017 1.00 96.31 199 VAL A C 1
ATOM 1646 O O . VAL A 1 199 ? -3.111 -1.025 2.453 1.00 96.31 199 VAL A O 1
ATOM 1649 N N . GLU A 1 200 ? -2.904 1.180 2.759 1.00 97.19 200 GLU A N 1
ATOM 1650 C CA . GLU A 1 200 ? -3.197 1.143 4.193 1.00 97.19 200 GLU A CA 1
ATOM 1651 C C . GLU A 1 200 ? -4.565 0.540 4.510 1.00 97.19 200 GLU A C 1
ATOM 1653 O O . GLU A 1 200 ? -4.666 -0.231 5.460 1.00 97.19 200 GLU A O 1
ATOM 1658 N N . TRP A 1 201 ? -5.600 0.791 3.701 1.00 97.00 201 TRP A N 1
ATOM 1659 C CA . TRP A 1 201 ? -6.894 0.133 3.901 1.00 97.00 201 TRP A CA 1
ATOM 1660 C C . TRP A 1 201 ? -6.807 -1.393 3.747 1.00 97.00 201 TRP A C 1
ATOM 1662 O O . TRP A 1 201 ? -7.234 -2.125 4.640 1.00 97.00 201 TRP A O 1
ATOM 1672 N N . ASP A 1 202 ? -6.183 -1.884 2.672 1.00 95.62 202 ASP A N 1
ATOM 1673 C CA . ASP A 1 202 ? -5.971 -3.323 2.462 1.00 95.62 202 ASP A CA 1
ATOM 1674 C C . ASP A 1 202 ? -5.142 -3.925 3.611 1.00 95.62 202 ASP A C 1
ATOM 1676 O O . ASP A 1 202 ? -5.448 -5.006 4.117 1.00 95.62 202 ASP A O 1
ATOM 1680 N N . LYS A 1 203 ? -4.111 -3.203 4.067 1.00 96.25 203 LYS A N 1
ATOM 1681 C CA . LYS A 1 203 ? -3.259 -3.570 5.207 1.00 96.25 203 LYS A CA 1
ATOM 1682 C C . LYS A 1 203 ? -4.069 -3.703 6.498 1.00 96.25 203 LYS A C 1
ATOM 1684 O O . LYS A 1 203 ? -3.917 -4.703 7.199 1.00 96.25 203 LYS A O 1
ATOM 1689 N N . ILE A 1 204 ? -4.944 -2.741 6.794 1.00 97.50 204 ILE A N 1
ATOM 1690 C CA . ILE A 1 204 ? -5.852 -2.762 7.949 1.00 97.50 204 ILE A CA 1
ATOM 1691 C C . ILE A 1 204 ? -6.795 -3.969 7.851 1.00 97.50 204 ILE A C 1
ATOM 1693 O O . ILE A 1 204 ? -6.882 -4.766 8.782 1.00 97.50 204 ILE A O 1
ATOM 1697 N N . VAL A 1 205 ? -7.470 -4.154 6.714 1.00 97.12 205 VAL A N 1
ATOM 1698 C CA . VAL A 1 205 ? -8.416 -5.262 6.511 1.00 97.12 205 VAL A CA 1
ATOM 1699 C C . VAL A 1 205 ? -7.725 -6.621 6.666 1.00 97.12 205 VAL A C 1
ATOM 1701 O O . VAL A 1 205 ? -8.255 -7.508 7.341 1.00 97.12 205 VAL A O 1
ATOM 1704 N N . ASN A 1 206 ? -6.521 -6.779 6.111 1.00 95.75 206 ASN A N 1
ATOM 1705 C CA . ASN A 1 206 ? -5.718 -7.995 6.244 1.00 95.75 206 ASN A CA 1
ATOM 1706 C C . ASN A 1 206 ? -5.293 -8.260 7.696 1.00 95.75 206 ASN A C 1
ATOM 1708 O O . ASN A 1 206 ? -5.338 -9.408 8.146 1.00 95.75 206 ASN A O 1
ATOM 1712 N N . GLU A 1 207 ? -4.931 -7.218 8.450 1.00 96.56 207 GLU A N 1
ATOM 1713 C CA . GLU A 1 207 ? -4.560 -7.319 9.868 1.00 96.56 207 GLU A CA 1
ATOM 1714 C C . GLU A 1 207 ? -5.708 -7.852 10.741 1.00 96.56 207 GLU A C 1
ATOM 1716 O O . GLU A 1 207 ? -5.465 -8.593 11.695 1.00 96.56 207 GLU A O 1
ATOM 1721 N N . PHE A 1 208 ? -6.955 -7.544 10.376 1.00 97.81 208 PHE A N 1
ATOM 1722 C CA . PHE A 1 208 ? -8.167 -8.058 11.024 1.00 97.81 208 PHE A CA 1
ATOM 1723 C C . PHE A 1 208 ? -8.804 -9.243 10.281 1.00 97.81 208 PHE A C 1
ATOM 1725 O O . PHE A 1 208 ? -9.954 -9.597 10.541 1.00 97.81 208 PHE A O 1
ATOM 1732 N N . HIS A 1 209 ? -8.059 -9.895 9.384 1.00 97.00 209 HIS A N 1
ATOM 1733 C CA . HIS A 1 209 ? -8.478 -11.103 8.666 1.00 97.00 209 HIS A CA 1
ATOM 1734 C C . HIS A 1 209 ? -9.795 -10.953 7.884 1.00 97.00 209 HIS A C 1
ATOM 1736 O O . HIS A 1 209 ? -10.594 -11.889 7.840 1.00 97.00 209 HIS A O 1
ATOM 1742 N N . GLY A 1 210 ? -10.051 -9.779 7.301 1.00 97.38 210 GLY A N 1
ATOM 1743 C CA . GLY A 1 210 ? -11.277 -9.529 6.537 1.00 97.38 210 GLY A CA 1
ATOM 1744 C C . GLY A 1 210 ? -12.552 -9.505 7.386 1.00 97.38 210 GLY A C 1
ATOM 1745 O O . GLY A 1 210 ? -13.642 -9.704 6.855 1.00 97.38 210 GLY A O 1
ATOM 1746 N N . LYS A 1 211 ? -12.438 -9.282 8.701 1.00 98.44 211 LYS A N 1
ATOM 1747 C CA . LYS A 1 211 ? -13.559 -9.290 9.652 1.00 98.44 211 LYS A CA 1
ATOM 1748 C C . LYS A 1 211 ? -13.714 -7.943 10.342 1.00 98.44 211 LYS A C 1
ATOM 1750 O O . LYS A 1 211 ? -12.760 -7.182 10.482 1.00 98.44 211 LYS A O 1
ATOM 1755 N N . CYS A 1 212 ? -14.921 -7.678 10.838 1.00 98.69 212 CYS A N 1
ATOM 1756 C CA . CYS A 1 212 ? -15.173 -6.534 11.710 1.00 98.69 212 CYS A CA 1
ATOM 1757 C C . CYS A 1 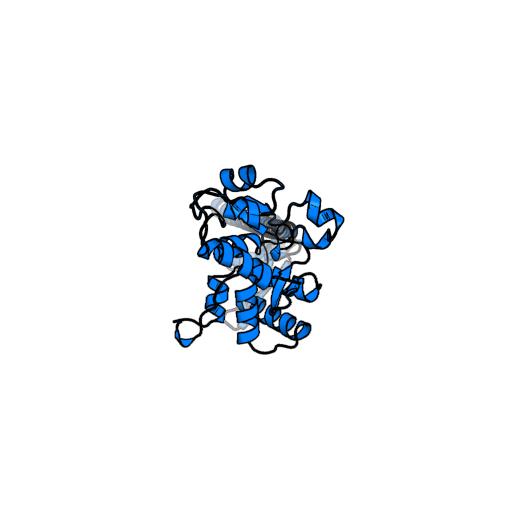212 ? -14.307 -6.634 12.977 1.00 98.69 212 CYS A C 1
ATOM 1759 O O . CYS A 1 212 ? -14.366 -7.634 13.696 1.00 98.69 212 CYS A O 1
ATOM 1761 N N . ALA A 1 213 ? -13.554 -5.580 13.296 1.00 98.56 213 ALA A N 1
ATOM 1762 C CA . ALA A 1 213 ? -12.678 -5.513 14.464 1.00 98.56 213 ALA A CA 1
ATOM 1763 C C . ALA A 1 213 ? -13.426 -5.706 15.793 1.00 98.56 213 ALA A C 1
ATOM 1765 O O . ALA A 1 213 ? -12.842 -6.175 16.772 1.00 98.56 213 ALA A O 1
ATOM 1766 N N . TYR A 1 214 ? -14.723 -5.385 15.822 1.00 98.56 214 TYR A N 1
ATOM 1767 C CA . TYR A 1 214 ? -15.557 -5.449 17.018 1.00 98.56 214 TYR A CA 1
ATOM 1768 C C . TYR A 1 214 ? -16.318 -6.772 17.153 1.00 98.56 214 TYR A C 1
ATOM 1770 O O . TYR A 1 214 ? -16.054 -7.536 18.084 1.00 98.56 214 TYR A O 1
ATOM 1778 N N . CYS A 1 215 ? -17.256 -7.076 16.248 1.00 98.31 215 CYS A N 1
ATOM 1779 C CA . CYS A 1 215 ? -18.063 -8.299 16.346 1.00 98.31 215 CYS A CA 1
ATOM 1780 C C . CYS A 1 215 ? -17.355 -9.545 15.788 1.00 98.31 215 CYS A C 1
ATOM 1782 O O . CYS A 1 215 ? -17.687 -10.658 16.188 1.00 98.31 215 CYS A O 1
ATOM 1784 N N . GLY A 1 216 ? -16.345 -9.382 14.925 1.00 98.12 216 GLY A N 1
ATOM 1785 C CA . GLY A 1 216 ? -15.629 -10.489 14.283 1.00 98.12 216 GLY A CA 1
ATOM 1786 C C . GLY A 1 216 ? -16.369 -11.140 13.110 1.00 98.12 216 GLY A C 1
ATOM 1787 O O . GLY A 1 216 ? -15.890 -12.142 12.580 1.00 98.12 216 GLY A O 1
ATOM 1788 N N . GLU A 1 217 ? -17.519 -10.600 12.707 1.00 97.88 217 GLU A N 1
ATOM 1789 C CA . GLU A 1 217 ? -18.292 -11.116 11.577 1.00 97.88 217 GLU A CA 1
ATOM 1790 C C . GLU A 1 217 ? -17.667 -10.721 10.233 1.00 97.88 217 GLU A C 1
ATOM 1792 O O . GLU A 1 217 ? -17.088 -9.639 10.085 1.00 97.88 217 GLU A O 1
ATOM 1797 N N . GLU A 1 218 ? -17.821 -11.606 9.247 1.00 96.81 218 GLU A N 1
ATOM 1798 C CA . GLU A 1 218 ? -17.479 -11.368 7.843 1.00 96.81 218 GLU A CA 1
ATOM 1799 C C . GLU A 1 218 ? -18.664 -10.666 7.168 1.00 96.81 218 GLU A C 1
ATOM 1801 O O . GLU A 1 218 ? -19.632 -11.291 6.739 1.00 96.81 218 GLU A O 1
ATOM 1806 N N . LYS A 1 219 ? -18.616 -9.335 7.149 1.00 94.12 219 LYS A N 1
ATOM 1807 C CA . LYS A 1 219 ? -19.633 -8.440 6.579 1.00 94.12 219 LYS A CA 1
ATOM 1808 C C . LYS A 1 219 ? -18.939 -7.372 5.729 1.00 94.12 219 LYS A C 1
ATOM 1810 O O . LYS A 1 219 ? -17.732 -7.197 5.887 1.00 94.12 219 LYS A O 1
ATOM 1815 N N . PRO A 1 220 ? -19.664 -6.619 4.880 1.00 97.06 220 PRO A N 1
ATOM 1816 C CA . PRO A 1 220 ? -19.111 -5.422 4.255 1.00 97.06 220 PRO A CA 1
ATOM 1817 C C . PRO A 1 220 ? -18.466 -4.505 5.304 1.00 97.06 220 PRO A C 1
ATOM 1819 O O . PRO A 1 220 ? -19.106 -4.136 6.294 1.00 97.06 220 PRO A O 1
ATOM 1822 N N . LEU A 1 221 ? -17.185 -4.197 5.100 1.00 97.88 221 LEU A N 1
ATOM 1823 C CA . LEU A 1 221 ? -16.365 -3.440 6.040 1.00 97.88 221 LEU A CA 1
ATOM 1824 C C . LEU A 1 221 ? -16.290 -1.981 5.608 1.00 97.88 221 LEU A C 1
ATOM 1826 O O . LEU A 1 221 ? -16.083 -1.677 4.435 1.00 97.88 221 LEU A O 1
ATOM 1830 N N . LEU A 1 222 ? -16.424 -1.096 6.584 1.00 96.50 222 LEU A N 1
ATOM 1831 C CA . LEU A 1 222 ? -16.245 0.340 6.454 1.00 96.50 222 LEU A CA 1
ATOM 1832 C C . LEU A 1 222 ? -15.056 0.768 7.322 1.00 96.50 222 LEU A C 1
ATOM 1834 O O . LEU A 1 222 ? -14.846 0.171 8.386 1.00 96.50 222 LEU A O 1
ATOM 1838 N N . PRO A 1 223 ? -14.294 1.792 6.905 1.00 97.12 223 PRO A N 1
ATOM 1839 C CA . PRO A 1 223 ? -13.307 2.412 7.773 1.00 97.12 223 PRO A CA 1
ATOM 1840 C C . PRO A 1 223 ? -14.021 3.082 8.947 1.00 97.12 223 PRO A C 1
ATOM 1842 O O . PRO A 1 223 ? -14.978 3.837 8.767 1.00 97.12 223 PRO A O 1
ATOM 1845 N N . GLU A 1 224 ? -13.573 2.773 10.157 1.00 97.31 224 GLU A N 1
ATOM 1846 C CA . GLU A 1 224 ? -14.140 3.304 11.389 1.00 97.31 224 GLU A CA 1
ATOM 1847 C C . GLU A 1 224 ? -13.048 3.948 12.238 1.00 97.31 224 GLU A C 1
ATOM 1849 O O . GLU A 1 224 ? -12.019 3.331 12.512 1.00 97.31 224 GLU A O 1
ATOM 1854 N N . HIS A 1 225 ? -13.285 5.195 12.649 1.00 97.38 225 HIS A N 1
ATOM 1855 C CA . HIS A 1 225 ? -12.352 5.969 13.460 1.00 97.38 225 HIS A CA 1
ATOM 1856 C C . HIS A 1 225 ? -12.472 5.624 14.943 1.00 97.38 225 HIS A C 1
ATOM 1858 O O . HIS A 1 225 ? -13.393 6.095 15.613 1.00 97.38 225 HIS A O 1
ATOM 1864 N N . ILE A 1 226 ? -11.507 4.879 15.485 1.00 97.62 226 ILE A N 1
ATOM 1865 C CA . ILE A 1 226 ? -11.449 4.430 16.886 1.00 97.62 226 ILE A CA 1
ATOM 1866 C C . ILE A 1 226 ? -11.723 5.593 17.852 1.00 97.62 226 ILE A C 1
ATOM 1868 O O . ILE A 1 226 ? -12.609 5.511 18.711 1.00 97.62 226 ILE A O 1
ATOM 1872 N N . ILE A 1 227 ? -11.010 6.706 17.689 1.00 96.38 227 ILE A N 1
ATOM 1873 C CA . ILE A 1 227 ? -11.325 7.991 18.307 1.00 96.38 227 ILE A CA 1
ATOM 1874 C C . ILE A 1 227 ? -12.167 8.787 17.300 1.00 96.38 227 ILE A C 1
ATOM 1876 O O . ILE A 1 227 ? -11.685 9.064 16.199 1.00 96.38 227 ILE A O 1
ATOM 1880 N N . PRO A 1 228 ? -13.406 9.180 17.657 1.00 95.00 228 PRO A N 1
ATOM 1881 C CA . PRO A 1 228 ? -14.295 9.888 16.742 1.00 95.00 228 PRO A CA 1
ATOM 1882 C C . PRO A 1 228 ? -13.655 11.155 16.172 1.00 95.00 228 PRO A C 1
ATOM 1884 O O . PRO A 1 228 ? -13.072 11.941 16.924 1.00 95.00 228 PRO A O 1
ATOM 1887 N N . GLN A 1 229 ? -13.847 11.402 14.872 1.00 93.94 229 GLN A N 1
ATOM 1888 C CA . GLN A 1 229 ? -13.281 12.565 14.177 1.00 93.94 229 GLN A CA 1
ATOM 1889 C C . GLN A 1 229 ? -13.590 13.882 14.904 1.00 93.94 229 GLN A C 1
ATOM 1891 O O . GLN A 1 229 ? -12.695 14.684 15.125 1.00 93.94 229 GLN A O 1
ATOM 1896 N N . THR A 1 230 ? -14.826 14.070 15.387 1.00 92.25 230 THR A N 1
ATOM 1897 C CA . THR A 1 230 ? -15.258 15.284 16.112 1.00 92.25 230 THR A CA 1
ATOM 1898 C C . THR A 1 230 ? -14.508 15.555 17.419 1.00 92.25 230 THR A C 1
ATOM 1900 O O . THR A 1 230 ? -14.608 16.655 17.969 1.00 92.25 230 THR A O 1
ATOM 1903 N N . VAL A 1 231 ? -13.858 14.529 17.972 1.00 92.50 231 VAL A N 1
ATOM 1904 C CA . VAL A 1 231 ? -13.015 14.624 19.166 1.00 92.50 231 VAL A CA 1
ATOM 1905 C C . VAL A 1 231 ? -11.575 14.848 18.724 1.00 92.50 231 VAL A C 1
ATOM 1907 O O . VAL A 1 231 ? -10.988 15.870 19.067 1.00 92.50 231 VAL A O 1
ATOM 1910 N N . LEU A 1 232 ? -11.038 13.940 17.903 1.00 93.62 232 LEU A N 1
ATOM 1911 C CA . LEU A 1 232 ? -9.622 13.950 17.551 1.00 93.62 232 LEU A CA 1
ATOM 1912 C C . LEU A 1 232 ? -9.233 15.173 16.710 1.00 93.62 232 LEU A C 1
ATOM 1914 O O . LEU A 1 232 ? -8.159 15.719 16.912 1.00 93.62 232 LEU A O 1
ATOM 1918 N N . SER A 1 233 ? -10.127 15.690 15.861 1.00 94.31 233 SER A N 1
ATOM 1919 C CA . SER A 1 233 ? -9.854 16.871 15.032 1.00 94.31 233 SER A CA 1
ATOM 1920 C C . SER A 1 233 ? -9.634 18.162 15.827 1.00 94.31 233 SER A C 1
ATOM 1922 O O . SER A 1 233 ? -9.147 19.141 15.268 1.00 94.31 233 SER A O 1
ATOM 1924 N N . LYS A 1 234 ? -10.040 18.204 17.103 1.00 93.94 234 LYS A N 1
ATOM 1925 C CA . LYS A 1 234 ? -9.866 19.375 17.976 1.00 93.94 234 LYS A CA 1
ATOM 1926 C C . LYS A 1 234 ? -8.511 19.395 18.674 1.00 93.94 234 LYS A C 1
ATOM 1928 O O . LYS A 1 234 ? -8.029 20.471 19.005 1.00 93.94 234 LYS A O 1
ATOM 1933 N N . GLU A 1 235 ? -7.947 18.219 18.928 1.00 92.69 235 GLU A N 1
ATOM 1934 C CA . GLU A 1 235 ? -6.717 18.048 19.707 1.00 92.69 235 GLU A CA 1
ATOM 1935 C C . GLU A 1 235 ? -5.533 17.700 18.799 1.00 92.69 235 GLU A C 1
ATOM 1937 O O . GLU A 1 235 ? -4.460 18.277 18.942 1.00 92.69 235 GLU A O 1
ATOM 1942 N N . HIS A 1 236 ? -5.759 16.805 17.834 1.00 93.88 236 HIS A N 1
ATOM 1943 C CA . HIS A 1 236 ? -4.757 16.232 16.937 1.00 93.88 236 HIS A CA 1
ATOM 1944 C C . HIS A 1 236 ? -5.339 15.995 15.527 1.00 93.88 236 HIS A C 1
ATOM 1946 O O . HIS A 1 236 ? -5.548 14.843 15.121 1.00 93.88 236 HIS A O 1
ATOM 1952 N N . PRO A 1 237 ? -5.664 17.058 14.765 1.00 93.38 237 PRO A N 1
ATOM 1953 C CA . PRO A 1 237 ? -6.237 16.941 13.420 1.00 93.38 237 PRO A CA 1
ATOM 1954 C C . PRO A 1 237 ? -5.387 16.100 12.457 1.00 93.38 237 PRO A C 1
ATOM 1956 O O . PRO A 1 237 ? -5.931 15.397 11.611 1.00 93.38 237 PRO A O 1
ATOM 1959 N N . GLU A 1 238 ? -4.068 16.100 12.622 1.00 93.06 238 GLU A N 1
ATOM 1960 C CA . GLU A 1 238 ? -3.121 15.293 11.856 1.00 93.06 238 GLU A CA 1
ATOM 1961 C C . GLU A 1 238 ? -3.233 13.784 12.115 1.00 93.06 238 GLU A C 1
ATOM 1963 O O . GLU A 1 238 ? -2.713 12.996 11.327 1.00 93.06 238 GLU A O 1
ATOM 1968 N N . LEU A 1 239 ? -3.887 13.372 13.207 1.00 95.00 239 LEU A N 1
ATOM 1969 C CA . LEU A 1 239 ? -4.044 11.968 13.594 1.00 95.00 239 LEU A CA 1
ATOM 1970 C C . LEU A 1 239 ? -5.392 11.367 13.191 1.00 95.00 239 LEU A C 1
ATOM 1972 O O . LEU A 1 239 ? -5.563 10.155 13.320 1.00 95.00 239 LEU A O 1
ATOM 1976 N N . VAL A 1 240 ? -6.332 12.187 12.707 1.00 95.06 240 VAL A N 1
ATOM 1977 C CA . VAL A 1 240 ? -7.722 11.781 12.449 1.00 95.06 240 VAL A CA 1
ATOM 1978 C C . VAL A 1 240 ? -7.785 10.577 11.520 1.00 95.06 240 VAL A C 1
ATOM 1980 O O . VAL A 1 240 ? -8.264 9.527 11.940 1.00 95.06 240 VAL A O 1
ATOM 1983 N N . ASP A 1 241 ? -7.231 10.706 10.316 1.00 95.69 241 ASP A N 1
ATOM 1984 C CA . ASP A 1 241 ? -7.272 9.668 9.279 1.00 95.69 241 ASP A CA 1
ATOM 1985 C C . ASP A 1 241 ? -5.998 8.810 9.243 1.00 95.69 241 ASP A C 1
ATOM 1987 O O . ASP A 1 241 ? -5.751 8.067 8.293 1.00 95.69 241 ASP A O 1
ATOM 1991 N N . ARG A 1 242 ? -5.155 8.886 10.281 1.00 96.06 242 ARG A N 1
ATOM 1992 C CA . ARG A 1 242 ? -3.983 8.008 10.395 1.00 96.06 242 ARG A CA 1
ATOM 1993 C C . ARG A 1 242 ? -4.427 6.573 10.605 1.00 96.06 242 ARG A C 1
ATOM 1995 O O . ARG A 1 242 ? -5.326 6.312 11.400 1.00 96.06 242 ARG A O 1
ATOM 2002 N N . ILE A 1 243 ? -3.691 5.646 9.994 1.00 97.62 243 ILE A N 1
ATOM 2003 C CA . ILE A 1 243 ? -3.911 4.203 10.123 1.00 97.62 243 ILE A CA 1
ATOM 2004 C C . ILE A 1 243 ? -4.116 3.758 11.580 1.00 97.62 243 ILE A C 1
ATOM 2006 O O . ILE A 1 243 ? -5.039 3.005 11.830 1.00 97.62 243 ILE A O 1
ATOM 2010 N N . GLN A 1 244 ? -3.366 4.296 12.555 1.00 97.50 244 GLN A N 1
ATOM 2011 C CA . GLN A 1 244 ? -3.503 3.947 13.983 1.00 97.50 244 GLN A CA 1
ATOM 2012 C C . GLN A 1 244 ? -4.912 4.160 14.563 1.00 97.50 244 GLN A C 1
ATOM 2014 O O . GLN A 1 244 ? -5.258 3.552 15.576 1.00 97.50 244 GLN A O 1
ATOM 2019 N N . ASN A 1 245 ? -5.684 5.077 13.975 1.00 97.94 245 ASN A N 1
ATOM 2020 C CA . ASN A 1 245 ? -7.013 5.461 14.422 1.00 97.94 245 ASN A CA 1
ATOM 2021 C C . ASN A 1 245 ? -8.114 4.783 13.597 1.00 97.94 245 ASN A C 1
ATOM 2023 O O . ASN A 1 245 ? -9.280 5.084 13.816 1.00 97.94 245 ASN A O 1
ATOM 2027 N N . VAL A 1 246 ? -7.783 3.893 12.658 1.00 98.31 246 VAL A N 1
ATOM 2028 C CA . VAL A 1 246 ? -8.750 3.331 11.708 1.00 98.31 246 VAL A CA 1
ATOM 2029 C C . VAL A 1 246 ? -8.778 1.813 11.801 1.00 98.31 246 VAL A C 1
ATOM 2031 O O . VAL A 1 246 ? -7.772 1.139 11.621 1.00 98.31 246 VAL A O 1
ATOM 2034 N N . VAL A 1 247 ? -9.964 1.255 12.032 1.00 98.56 247 VAL A N 1
ATOM 2035 C CA . VAL A 1 247 ? -10.205 -0.195 12.041 1.00 98.56 247 VAL A CA 1
ATOM 2036 C C . VAL A 1 247 ? -11.321 -0.564 11.070 1.00 98.56 247 VAL A C 1
ATOM 2038 O O . VAL A 1 247 ? -12.168 0.275 10.756 1.00 98.56 247 VAL A O 1
ATOM 2041 N N . PRO A 1 248 ? -11.374 -1.817 10.589 1.00 98.31 248 PRO A N 1
ATOM 2042 C CA . PRO A 1 248 ? -12.490 -2.262 9.780 1.00 98.31 248 PRO A CA 1
ATOM 2043 C C . PRO A 1 248 ? -13.688 -2.569 10.678 1.00 98.31 248 PRO A C 1
ATOM 2045 O O . PRO A 1 248 ? -13.590 -3.361 11.615 1.00 98.31 248 PRO A O 1
ATOM 2048 N N . SER A 1 249 ? -14.844 -1.985 10.383 1.00 98.44 249 SER A N 1
ATOM 2049 C CA . SER A 1 249 ? -16.079 -2.207 11.140 1.00 98.44 249 SER A CA 1
ATOM 2050 C C . SER A 1 249 ? -17.247 -2.500 10.205 1.00 98.44 249 SER A C 1
ATOM 2052 O O . SER A 1 249 ? -17.321 -1.956 9.107 1.00 98.44 249 SER A O 1
ATOM 2054 N N . CYS A 1 250 ? -18.186 -3.348 10.627 1.00 98.44 250 CYS A N 1
ATOM 2055 C CA . CYS A 1 250 ? -19.462 -3.467 9.924 1.00 98.44 250 CYS A CA 1
ATOM 2056 C C . CYS A 1 250 ? -20.343 -2.233 10.196 1.00 98.44 250 CYS A C 1
ATOM 2058 O O . CYS A 1 250 ? -20.141 -1.510 11.178 1.00 98.44 250 CYS A O 1
ATOM 2060 N N . SER A 1 251 ? -21.360 -2.013 9.358 1.00 98.06 251 SER A N 1
ATOM 2061 C CA . SER A 1 251 ? -22.319 -0.910 9.525 1.00 98.06 251 SER A CA 1
ATOM 2062 C C . SER A 1 251 ? -22.960 -0.885 10.915 1.00 98.06 251 SER A C 1
ATOM 2064 O O . SER A 1 251 ? -23.075 0.181 11.513 1.00 98.06 251 SER A O 1
ATOM 2066 N N . ASP A 1 252 ? -23.321 -2.056 11.446 1.00 97.88 252 ASP A N 1
ATOM 2067 C CA . ASP A 1 252 ? -24.032 -2.198 12.720 1.00 97.88 252 ASP A CA 1
ATOM 2068 C C . ASP A 1 252 ? -23.163 -1.730 13.897 1.00 97.88 252 ASP A C 1
ATOM 2070 O O . ASP A 1 252 ? -23.597 -0.940 14.736 1.00 97.88 252 ASP A O 1
ATOM 2074 N N . CYS A 1 253 ? -21.902 -2.180 13.939 1.00 98.19 253 CYS A N 1
ATOM 2075 C CA . CYS A 1 253 ? -20.953 -1.786 14.976 1.00 98.19 253 CYS A CA 1
ATOM 2076 C C . CYS A 1 253 ? -20.576 -0.308 14.860 1.00 98.19 253 CYS A C 1
ATOM 2078 O O . CYS A 1 253 ? -20.588 0.391 15.870 1.00 98.19 253 CYS A O 1
ATOM 2080 N N . ASN A 1 254 ? -20.289 0.179 13.648 1.00 97.06 254 ASN A N 1
ATOM 2081 C CA . ASN A 1 254 ? -19.958 1.586 13.419 1.00 97.06 254 ASN A CA 1
ATOM 2082 C C . ASN A 1 254 ? -21.108 2.511 13.874 1.00 97.06 254 ASN A C 1
ATOM 2084 O O . ASN A 1 254 ? -20.905 3.440 14.657 1.00 97.06 254 ASN A O 1
ATOM 2088 N N . HIS A 1 255 ? -22.344 2.192 13.477 1.00 96.44 255 HIS A N 1
ATOM 2089 C CA . HIS A 1 255 ? -23.530 2.961 13.856 1.00 96.44 255 HIS A CA 1
ATOM 2090 C C . HIS A 1 255 ? -23.905 2.827 15.340 1.00 96.44 255 HIS A C 1
ATOM 2092 O O . HIS A 1 255 ? -24.458 3.752 15.920 1.00 96.44 255 HIS A O 1
ATOM 2098 N N . SER A 1 256 ? -23.614 1.701 15.990 1.00 97.25 256 SER A N 1
ATOM 2099 C CA . SER A 1 256 ?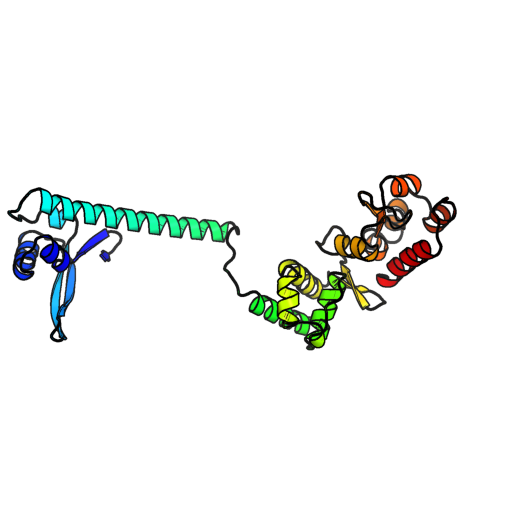 -23.828 1.568 17.435 1.00 97.25 256 SER A CA 1
ATOM 2100 C C . SER A 1 256 ? -22.787 2.354 18.243 1.00 97.25 256 SER A C 1
ATOM 2102 O O . SER A 1 256 ? -23.116 2.940 19.278 1.00 97.25 256 SER A O 1
ATOM 2104 N N . LYS A 1 257 ? -21.532 2.394 17.776 1.00 96.81 257 LYS A N 1
ATOM 2105 C CA . LYS A 1 257 ? -20.424 3.067 18.462 1.00 96.81 257 LYS A CA 1
ATOM 2106 C C . LYS A 1 257 ? -20.472 4.588 18.311 1.00 96.81 257 LYS A C 1
ATOM 2108 O O . LYS A 1 257 ? -20.255 5.287 19.299 1.00 96.81 257 LYS A O 1
ATOM 2113 N N . LEU A 1 258 ? -20.779 5.120 17.123 1.00 92.50 258 LEU A N 1
ATOM 2114 C CA . LEU A 1 258 ? -20.863 6.567 16.858 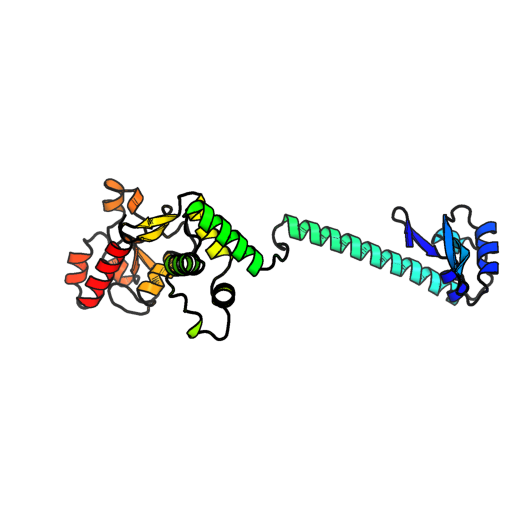1.00 92.50 258 LEU A CA 1
ATOM 2115 C C . LEU A 1 258 ? -19.693 7.343 17.501 1.00 92.50 258 LEU A C 1
ATOM 2117 O O . LEU A 1 258 ? -18.522 7.139 17.191 1.00 92.50 258 LEU A O 1
ATOM 2121 N N . ARG A 1 259 ? -20.027 8.231 18.444 1.00 92.94 259 ARG A N 1
ATOM 2122 C CA . ARG A 1 259 ? -19.113 9.110 19.177 1.00 92.94 259 ARG A CA 1
ATOM 2123 C C . ARG A 1 259 ? -18.736 8.579 20.560 1.00 92.94 259 ARG A C 1
ATOM 2125 O O . ARG A 1 259 ? -18.091 9.294 21.325 1.00 92.94 259 ARG A O 1
ATOM 2132 N N . TYR A 1 260 ? -19.197 7.386 20.932 1.00 94.88 260 TYR A N 1
ATOM 2133 C CA . TYR A 1 260 ? -18.872 6.803 22.226 1.00 94.88 260 TYR A CA 1
ATOM 2134 C C . TYR A 1 260 ? -17.386 6.442 22.283 1.00 94.88 260 TYR A C 1
ATOM 2136 O O . TYR A 1 260 ? -16.772 6.064 21.284 1.00 94.88 260 TYR A O 1
ATOM 2144 N N . ASN A 1 261 ? -16.805 6.541 23.480 1.00 96.50 261 ASN A N 1
ATOM 2145 C CA . ASN A 1 261 ? -15.463 6.028 23.726 1.00 96.50 261 ASN A CA 1
ATOM 2146 C C . ASN A 1 261 ? -15.441 4.526 23.408 1.00 96.50 261 ASN A C 1
ATOM 2148 O O . ASN A 1 261 ? -16.190 3.757 24.017 1.00 96.50 261 ASN A O 1
ATOM 2152 N N . TRP A 1 262 ? -14.590 4.133 22.459 1.00 97.44 262 TRP A N 1
ATOM 2153 C CA . TRP A 1 262 ? -14.586 2.785 21.897 1.00 97.44 262 TRP A CA 1
ATOM 2154 C C . TRP A 1 262 ? -14.360 1.706 22.960 1.00 97.44 262 TRP A C 1
ATOM 2156 O O . TRP A 1 262 ? -14.983 0.653 22.886 1.00 97.44 262 TRP A O 1
ATOM 2166 N N . GLU A 1 263 ? -13.536 1.966 23.984 1.00 98.12 263 GLU A N 1
ATOM 2167 C CA . GLU A 1 263 ? -13.258 0.972 25.021 1.00 98.12 263 GLU A CA 1
ATOM 2168 C C . GLU A 1 263 ? -14.480 0.693 25.884 1.00 98.12 263 GLU A C 1
ATOM 2170 O O . GLU A 1 263 ? -14.833 -0.464 26.112 1.00 98.12 263 GLU A O 1
ATOM 2175 N N . ARG A 1 264 ? -15.129 1.759 26.367 1.00 98.06 264 ARG A N 1
ATOM 2176 C CA . ARG A 1 264 ? -16.336 1.647 27.194 1.00 98.06 264 ARG A CA 1
ATOM 2177 C C . ARG A 1 264 ? -17.481 1.039 26.399 1.00 98.06 264 ARG A C 1
ATOM 2179 O O . ARG A 1 264 ? -18.141 0.135 26.899 1.00 98.06 264 ARG A O 1
ATOM 2186 N N . TRP A 1 265 ? -17.678 1.511 25.167 1.00 98.50 265 TRP A N 1
ATOM 2187 C CA . TRP A 1 265 ? -18.710 0.990 24.280 1.00 98.50 265 TRP A CA 1
ATOM 2188 C C . TRP A 1 265 ? -18.468 -0.483 23.961 1.00 98.50 265 TRP A C 1
ATOM 2190 O O . TRP A 1 265 ? -19.382 -1.284 24.119 1.00 98.50 265 TRP A O 1
ATOM 2200 N N . PHE A 1 266 ? -17.251 -0.873 23.570 1.00 98.50 266 PHE A N 1
ATOM 2201 C CA . PHE A 1 266 ? -16.991 -2.253 23.173 1.00 98.50 266 PHE A CA 1
ATOM 2202 C C . PHE A 1 266 ? -17.142 -3.213 24.358 1.00 98.50 266 PHE A C 1
ATOM 2204 O O . PHE A 1 266 ? -17.759 -4.265 24.209 1.00 98.50 266 PHE A O 1
ATOM 2211 N N . LYS A 1 267 ? -16.668 -2.829 25.553 1.00 98.38 267 LYS A N 1
ATOM 2212 C CA . LYS A 1 267 ? -16.836 -3.611 26.792 1.00 98.38 267 LYS A CA 1
ATOM 2213 C C . LYS A 1 267 ? -18.295 -3.796 27.214 1.00 98.38 267 LYS A C 1
ATOM 2215 O O . LYS A 1 267 ? -18.581 -4.750 27.929 1.00 98.38 267 LYS A O 1
ATOM 2220 N N . SER A 1 268 ? -19.209 -2.920 26.790 1.00 98.00 268 SER A N 1
ATOM 2221 C CA . SER A 1 268 ? -20.641 -3.075 27.066 1.00 98.00 268 SER A CA 1
ATOM 2222 C C . SER A 1 268 ? -21.386 -3.908 26.018 1.00 98.00 268 SER A C 1
ATOM 2224 O O . SER A 1 268 ? -22.585 -4.125 26.178 1.00 98.00 268 SER A O 1
ATOM 2226 N N . GLN A 1 269 ? -20.733 -4.343 24.934 1.00 98.19 269 GLN A N 1
ATOM 2227 C CA . GLN A 1 269 ? -21.398 -5.116 23.883 1.00 98.19 269 GLN A CA 1
ATOM 2228 C C . GLN A 1 269 ? -21.521 -6.598 24.260 1.00 98.19 269 GLN A C 1
ATOM 2230 O O . GLN A 1 269 ? -20.582 -7.167 24.820 1.00 98.19 269 GLN A O 1
ATOM 2235 N N . PRO A 1 270 ? -22.616 -7.278 23.871 1.00 97.62 270 PRO A N 1
ATOM 2236 C CA . PRO A 1 270 ? -22.791 -8.707 24.146 1.00 97.62 270 PRO A CA 1
ATOM 2237 C C . PRO A 1 270 ? -21.753 -9.583 23.427 1.00 97.62 270 PRO A C 1
ATOM 2239 O O . PRO A 1 270 ? -21.442 -10.678 23.880 1.00 97.62 270 PRO A O 1
ATOM 2242 N N . PHE A 1 271 ? -21.189 -9.093 22.321 1.00 97.62 271 PHE A N 1
ATOM 2243 C CA . PHE A 1 271 ? -20.129 -9.758 21.563 1.00 97.62 271 PHE A CA 1
ATOM 2244 C C . PHE A 1 271 ? -18.719 -9.326 22.002 1.00 97.62 271 PHE A C 1
ATOM 2246 O O . PHE A 1 271 ? -17.756 -9.556 21.268 1.00 97.62 271 PHE A O 1
ATOM 2253 N N . TYR A 1 272 ? -18.550 -8.670 23.153 1.00 98.38 272 TYR A N 1
ATOM 2254 C CA . TYR A 1 272 ? -17.224 -8.316 23.657 1.00 98.38 272 TYR A CA 1
ATOM 2255 C C . TYR A 1 272 ? -16.328 -9.552 23.794 1.00 98.38 272 TYR A C 1
ATOM 2257 O O . TYR A 1 272 ? -16.736 -10.584 24.323 1.00 98.38 272 TYR A O 1
ATOM 2265 N N . THR A 1 273 ? -15.069 -9.430 23.368 1.00 98.38 273 THR A N 1
ATOM 2266 C CA . THR A 1 273 ? -14.027 -10.382 23.764 1.00 98.38 273 THR A CA 1
ATOM 2267 C C . THR A 1 273 ? -12.729 -9.652 24.056 1.00 98.38 273 THR A C 1
ATOM 2269 O O . THR A 1 273 ? -12.323 -8.748 23.321 1.00 98.38 273 THR A O 1
ATOM 2272 N N . GLU A 1 274 ? -12.026 -10.119 25.084 1.00 98.38 274 GLU A N 1
ATOM 2273 C CA . GLU A 1 274 ? -10.708 -9.603 25.456 1.00 98.38 274 GLU A CA 1
ATOM 2274 C C . GLU A 1 274 ? -9.692 -9.758 24.308 1.00 98.38 274 GLU A C 1
ATOM 2276 O O . GLU A 1 274 ? -8.849 -8.893 24.085 1.00 98.38 274 GLU A O 1
ATOM 2281 N N . SER A 1 275 ? -9.797 -10.831 23.516 1.00 98.25 275 SER A N 1
ATOM 2282 C CA . SER A 1 275 ? -8.917 -11.066 22.363 1.00 98.25 275 SER A CA 1
ATOM 2283 C C . SER A 1 275 ? -9.035 -9.967 21.298 1.00 98.25 275 SER A C 1
ATOM 2285 O O . SER A 1 275 ? -8.017 -9.402 20.888 1.00 98.25 275 SER A O 1
ATOM 2287 N N . ARG A 1 276 ? -10.265 -9.602 20.897 1.00 98.12 276 ARG A N 1
ATOM 2288 C CA . ARG A 1 276 ? -10.505 -8.522 19.924 1.00 98.12 276 ARG A CA 1
ATOM 2289 C C . ARG A 1 276 ? -10.165 -7.149 20.493 1.00 98.12 276 ARG A C 1
ATOM 2291 O O . ARG A 1 276 ? -9.544 -6.346 19.806 1.00 98.12 276 ARG A O 1
ATOM 2298 N N . PHE A 1 277 ? -10.469 -6.911 21.769 1.00 98.62 277 PHE A N 1
ATOM 2299 C CA . PHE A 1 277 ? -10.068 -5.682 22.457 1.00 98.62 277 PHE A CA 1
ATOM 2300 C C . PHE A 1 277 ? -8.545 -5.491 22.415 1.00 98.62 277 PHE A C 1
ATOM 2302 O O . PHE A 1 277 ? -8.039 -4.417 22.085 1.00 98.62 277 PHE A O 1
ATOM 2309 N N . ASN A 1 278 ? -7.794 -6.564 22.671 1.00 98.56 278 ASN A N 1
ATOM 2310 C CA . ASN A 1 278 ? -6.340 -6.553 22.565 1.00 98.56 278 ASN A CA 1
ATOM 2311 C C . ASN A 1 278 ? -5.838 -6.466 21.118 1.00 98.56 278 ASN A C 1
ATOM 2313 O O . ASN A 1 278 ? -4.777 -5.889 20.906 1.00 98.56 278 ASN A O 1
ATOM 2317 N N . ALA A 1 279 ? -6.568 -6.986 20.128 1.00 98.50 279 ALA A N 1
ATOM 2318 C CA . ALA A 1 279 ? -6.228 -6.796 18.716 1.00 98.50 279 ALA A CA 1
ATOM 2319 C C . ALA A 1 279 ? -6.279 -5.314 18.319 1.00 98.50 279 ALA A C 1
ATOM 2321 O O . ALA A 1 279 ? -5.301 -4.809 17.777 1.00 98.50 279 ALA A O 1
ATOM 2322 N N . ILE A 1 280 ? -7.341 -4.598 18.702 1.00 98.62 280 ILE A N 1
ATOM 2323 C CA . ILE A 1 280 ? -7.467 -3.152 18.461 1.00 98.62 280 ILE A CA 1
ATOM 2324 C C . ILE A 1 280 ? -6.360 -2.375 19.195 1.00 98.62 280 ILE A C 1
ATOM 2326 O O . ILE A 1 280 ? -5.689 -1.540 18.599 1.00 98.62 280 ILE A O 1
ATOM 2330 N N . LYS A 1 281 ? -6.068 -2.694 20.465 1.00 98.56 281 LYS A N 1
ATOM 2331 C CA . LYS A 1 281 ? -4.940 -2.057 21.180 1.00 98.56 281 LYS A CA 1
ATOM 2332 C C . LYS A 1 281 ? -3.585 -2.335 20.529 1.00 98.56 281 LYS A C 1
ATOM 2334 O O . LYS A 1 281 ? -2.723 -1.459 20.522 1.00 98.56 281 LYS A O 1
ATOM 2339 N N . ARG A 1 282 ? -3.357 -3.550 20.019 1.00 98.44 282 ARG A N 1
ATOM 2340 C CA . ARG A 1 282 ? -2.125 -3.877 19.284 1.00 98.44 282 ARG A CA 1
ATOM 2341 C C . ARG A 1 282 ? -2.028 -3.055 18.005 1.00 98.44 282 ARG A C 1
ATOM 2343 O O . ARG A 1 282 ? -0.960 -2.512 17.763 1.00 98.44 282 ARG A O 1
ATOM 2350 N N . HIS A 1 283 ? -3.125 -2.926 17.265 1.00 98.38 283 HIS A N 1
ATOM 2351 C CA . HIS A 1 283 ? -3.213 -2.107 16.061 1.00 98.38 283 HIS A CA 1
ATOM 2352 C C . HIS A 1 283 ? -2.827 -0.643 16.333 1.00 98.38 283 HIS A C 1
ATOM 2354 O O . HIS A 1 283 ? -1.883 -0.135 15.731 1.00 98.38 283 HIS A O 1
ATOM 2360 N N . ILE A 1 284 ? -3.464 -0.008 17.327 1.00 98.12 284 ILE A N 1
ATOM 2361 C CA . ILE A 1 284 ? -3.155 1.374 17.736 1.00 98.12 284 ILE A CA 1
ATOM 2362 C C . ILE A 1 284 ? -1.665 1.514 18.065 1.00 98.12 284 ILE A C 1
ATOM 2364 O O . ILE A 1 284 ? -0.979 2.382 17.537 1.00 98.12 284 ILE A O 1
ATOM 2368 N N . ASN A 1 285 ? -1.137 0.626 18.913 1.00 98.06 285 ASN A N 1
ATOM 2369 C CA . ASN A 1 285 ? 0.259 0.693 19.344 1.00 98.06 285 ASN A CA 1
ATOM 2370 C C . ASN A 1 285 ? 1.256 0.417 18.212 1.00 98.06 285 ASN A C 1
ATOM 2372 O O . ASN A 1 285 ? 2.366 0.937 18.245 1.00 98.06 285 ASN A O 1
ATOM 2376 N N . LYS A 1 286 ? 0.899 -0.428 17.242 1.00 97.19 286 LYS A N 1
ATOM 2377 C CA . LYS A 1 286 ? 1.752 -0.792 16.105 1.00 97.19 286 LYS A CA 1
ATOM 2378 C C . LYS A 1 286 ? 2.065 0.424 15.234 1.00 97.19 286 LYS A C 1
ATOM 2380 O O . LYS A 1 286 ? 3.209 0.602 14.813 1.00 97.19 286 LYS A O 1
ATOM 2385 N N . TYR A 1 287 ? 1.068 1.271 15.011 1.00 97.56 287 TYR A N 1
ATOM 2386 C CA . TYR A 1 287 ? 1.173 2.432 14.129 1.00 97.56 287 TYR A CA 1
ATOM 2387 C C . TYR A 1 287 ? 1.280 3.767 14.863 1.00 97.56 287 TYR A C 1
ATOM 2389 O O . TYR A 1 287 ? 1.207 4.810 14.220 1.00 97.56 287 TYR A O 1
ATOM 2397 N N . LYS A 1 288 ? 1.477 3.725 16.184 1.00 96.06 288 LYS A N 1
ATOM 2398 C CA . LYS A 1 288 ? 1.615 4.910 17.023 1.00 96.06 288 LYS A CA 1
ATOM 2399 C C . LYS A 1 288 ? 2.773 5.792 16.552 1.00 96.06 288 LYS A C 1
ATOM 2401 O O . LYS A 1 288 ? 3.888 5.289 16.403 1.00 96.06 288 LYS A O 1
ATOM 2406 N N . MET A 1 289 ? 2.481 7.066 16.310 1.00 89.94 289 MET A N 1
ATOM 2407 C CA . MET A 1 289 ? 3.459 8.124 16.022 1.00 89.94 289 MET A CA 1
ATOM 2408 C C . MET A 1 289 ? 4.008 8.770 17.286 1.00 89.94 289 MET A C 1
ATOM 2410 O O . MET A 1 289 ? 3.255 8.811 18.289 1.00 89.94 289 MET A O 1
#

pLDDT: mean 89.01, std 10.93, range [48.31, 98.69]

Sequence (289 aa):
MIVDGDVYMDSRVIAWELHRAHKDILEKVRRYTTDSLDSYYIDKQGKRRTSYLVSRDGFILMNIQGRVDERLRILHRYDMAKSVTTIDKQLNALRHDLNESGVVRPWINPRYQLDNLKSIYKDVTGDDTPRGFYDSIGDWMGINVPYSHRLKITVRDWILQNIPIEKIKEFVTGIQSHTIVRSERGHWICLGGFDNNTVEWDKIVNEFHGKCAYCGEEKPLLPEHIIPQTVLSKEHPELVDRIQNVVPSCSDCNHSKLRYNWERWFKSQPFYTESRFNAIKRHINKYKM

Foldseek 3Di:
DDDPNFDWDKLVVLCVLQVHDSVVSVVQLVVFPPDWAWDWDQDPVRDIDIITTAGPVSLVRRPDPDDPVSNVVVNVVSVVVNVVVVVVVVVVVVVVVCVVVVVDDPPDPLLVLVVVLLVLQCVLPVDNDPVVLLVLLCLQQLHDQDDPVVDPDDSSVVCVVPPPSVLSVVSSVCSVVVQWDAAPQGGTWGLVA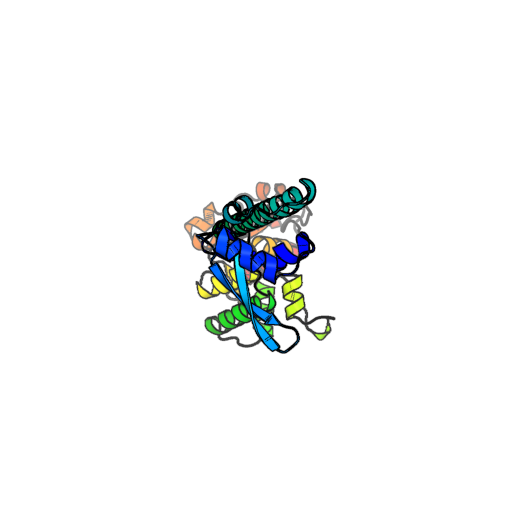DVVHDHLVNNQCVLLPCAALQLRDNDDWDWAFLQAQVPCCVPPVSCRRTSLRTHTHDPVLRVQCPNPNNVVSSVPDPSRDPVSVVSNVCRNNRRHD